Protein AF-A0A9D1EGD7-F1 (afdb_monomer_lite)

Foldseek 3Di:
DQDDDPPCVPDDDDDDPVVVVVVVVPDFDKDKDKADFPAWWDWDQQCVDDVRIAIDGDPDGQVCQQVDFAAAQDKIKTFSVAKFKFKKKWWKAKDFDPFPAKFWKKKFFAAGGVLVVDDLVPDDDNDDSVPGDMDIDIDPDDGDMDTDPDIDIHRMMMIGGNHGPPRMGMGIDDIIGTGIDSDDPD

Organism: NCBI:txid2840824

Sequence (186 aa):
MAFTFQINTDVEFIHDENLLKKAEENKPVIQTRKVFPVCIAELIKDETQLNGITAKQSKKNLSQLPSYGWKRDDRLILDFGDHMVGKFEIDIDQTGSPMDAPLYLRIKFAEVPSELEAESRDYNGWLSRSWIQEEFVHFDQLPAKLFLPRRYSFRYVELKIIDTSPKWQAVFSNPTVTTETSADSS

pLDDT: mean 94.61, std 8.1, range [46.22, 98.75]

Radius of gyration: 20.32 Å; chains: 1; bounding box: 45×37×61 Å

Structure (mmCIF, N/CA/C/O backbone):
data_AF-A0A9D1EGD7-F1
#
_entry.id   AF-A0A9D1EGD7-F1
#
loop_
_atom_site.group_PDB
_atom_site.id
_atom_site.type_symbol
_atom_site.label_atom_id
_atom_site.label_alt_id
_atom_site.label_comp_id
_atom_site.label_asym_id
_atom_site.label_entity_id
_atom_site.label_seq_id
_atom_site.pdbx_PDB_ins_code
_atom_site.Cartn_x
_atom_site.Cartn_y
_atom_site.Cartn_z
_atom_site.occupancy
_atom_site.B_iso_or_equiv
_atom_site.auth_seq_id
_atom_site.auth_comp_id
_atom_site.auth_asym_id
_atom_site.auth_atom_id
_atom_site.pdbx_PDB_model_num
ATOM 1 N N . MET A 1 1 ? -13.917 -16.479 -21.964 1.00 46.22 1 MET A N 1
ATOM 2 C CA . MET A 1 1 ? -13.084 -16.952 -23.091 1.00 46.22 1 MET A CA 1
ATOM 3 C C . MET A 1 1 ? -11.786 -16.173 -23.037 1.00 46.22 1 MET A C 1
ATOM 5 O O . MET A 1 1 ? -11.857 -14.952 -23.022 1.00 46.22 1 MET A O 1
ATOM 9 N N . ALA A 1 2 ? -10.637 -16.838 -22.910 1.00 56.66 2 ALA A N 1
ATOM 10 C CA . ALA A 1 2 ? -9.352 -16.154 -23.033 1.00 56.66 2 ALA A CA 1
ATOM 11 C C . ALA A 1 2 ? -9.194 -15.720 -24.497 1.00 56.66 2 ALA A C 1
ATOM 13 O O . ALA A 1 2 ? -9.291 -16.553 -25.396 1.00 56.66 2 ALA A O 1
ATOM 14 N N . PHE A 1 3 ? -9.045 -14.420 -24.736 1.00 62.88 3 PHE A N 1
ATOM 15 C CA . PHE A 1 3 ? -8.799 -13.879 -26.069 1.00 62.88 3 PHE A CA 1
ATOM 16 C C . PHE A 1 3 ? -7.388 -14.308 -26.499 1.00 62.88 3 PHE A C 1
ATOM 18 O O . PHE A 1 3 ? -6.414 -13.988 -25.823 1.00 62.88 3 PHE A O 1
ATOM 25 N N . THR A 1 4 ? -7.259 -15.056 -27.593 1.00 66.62 4 THR A N 1
ATOM 26 C CA . THR A 1 4 ? -5.957 -15.388 -28.185 1.00 66.62 4 THR A CA 1
ATOM 27 C C . THR A 1 4 ? -5.479 -14.199 -29.009 1.00 66.62 4 THR A C 1
ATOM 29 O O . THR A 1 4 ? -6.005 -13.944 -30.091 1.00 66.62 4 THR A O 1
ATOM 32 N N . PHE A 1 5 ? -4.514 -13.448 -28.483 1.00 66.12 5 PHE A N 1
ATOM 33 C CA . PHE A 1 5 ? -3.935 -12.272 -29.132 1.00 66.12 5 PHE A CA 1
ATOM 34 C C . PHE A 1 5 ? -2.457 -12.538 -29.455 1.00 66.12 5 PHE A C 1
ATOM 36 O O . PHE A 1 5 ? -1.722 -12.986 -28.581 1.00 66.12 5 PHE A O 1
ATOM 43 N N . GLN A 1 6 ? -2.040 -12.284 -30.703 1.00 66.00 6 GLN A N 1
ATOM 44 C CA . GLN A 1 6 ? -0.638 -12.319 -31.167 1.00 66.00 6 GLN A CA 1
ATOM 45 C C . GLN A 1 6 ? 0.169 -13.577 -30.782 1.00 66.00 6 GLN A C 1
ATOM 47 O O . GLN A 1 6 ? 1.305 -13.495 -30.316 1.00 66.00 6 GLN A O 1
ATOM 52 N N . ILE A 1 7 ? -0.395 -14.764 -31.016 1.00 75.31 7 ILE A N 1
ATOM 53 C CA . ILE A 1 7 ? 0.356 -16.022 -30.930 1.00 75.31 7 ILE A CA 1
ATOM 54 C C . ILE A 1 7 ? 1.137 -16.182 -32.243 1.00 75.31 7 ILE A C 1
ATOM 56 O O . ILE A 1 7 ? 0.668 -16.792 -33.198 1.00 75.31 7 ILE A O 1
ATOM 60 N N . ASN A 1 8 ? 2.305 -15.547 -32.303 1.00 81.19 8 ASN A N 1
ATOM 61 C CA . ASN A 1 8 ? 3.171 -15.499 -33.478 1.00 81.19 8 ASN A CA 1
ATOM 62 C C . ASN A 1 8 ? 4.152 -16.684 -33.484 1.00 81.19 8 ASN A C 1
ATOM 64 O O . ASN A 1 8 ? 5.350 -16.499 -33.279 1.00 81.19 8 ASN A O 1
ATOM 68 N N . THR A 1 9 ? 3.645 -17.904 -33.683 1.00 83.44 9 THR A N 1
ATOM 69 C CA . THR A 1 9 ? 4.473 -19.131 -33.688 1.00 83.44 9 THR A CA 1
ATOM 70 C C . THR A 1 9 ? 5.510 -19.163 -34.802 1.00 83.44 9 THR A C 1
ATOM 72 O O . THR A 1 9 ? 6.522 -19.840 -34.659 1.00 83.44 9 THR A O 1
ATOM 75 N N . ASP A 1 10 ? 5.269 -18.415 -35.877 1.00 90.12 10 A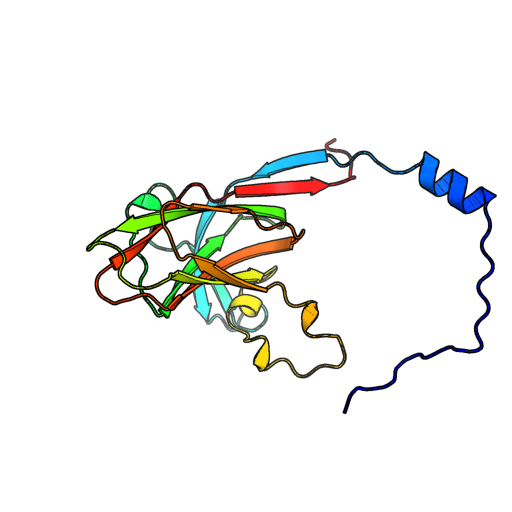SP A N 1
ATOM 76 C CA . ASP A 1 10 ? 6.090 -18.435 -37.090 1.00 90.12 10 ASP A CA 1
ATOM 77 C C . ASP A 1 10 ? 7.084 -17.259 -37.134 1.00 90.12 10 ASP A C 1
ATOM 79 O O . ASP A 1 10 ? 7.752 -17.034 -38.140 1.00 90.12 10 ASP A O 1
ATOM 83 N N . VAL A 1 11 ? 7.162 -16.465 -36.057 1.00 90.81 11 VAL A N 1
ATOM 84 C CA . VAL A 1 11 ? 8.124 -15.364 -35.951 1.00 90.81 11 VAL A CA 1
ATOM 85 C C . VAL A 1 11 ? 9.462 -15.896 -35.456 1.00 90.81 11 VAL A C 1
ATOM 87 O O . VAL A 1 11 ? 9.583 -16.383 -34.333 1.00 90.81 11 VAL A O 1
ATOM 90 N N . GLU A 1 12 ? 10.486 -15.737 -36.289 1.00 89.94 12 GLU A N 1
ATOM 91 C CA . GLU A 1 12 ? 11.873 -16.016 -35.931 1.00 89.94 12 GLU A CA 1
ATOM 92 C C . GLU A 1 12 ? 12.543 -14.766 -35.343 1.00 89.94 12 GLU A C 1
ATOM 94 O O . GLU A 1 12 ? 12.533 -13.687 -35.939 1.00 89.94 12 GLU A O 1
ATOM 99 N N . PHE A 1 13 ? 13.151 -14.913 -34.165 1.00 90.00 13 PHE A N 1
ATOM 100 C CA . PHE A 1 13 ? 13.891 -13.843 -33.497 1.00 90.00 13 PHE A CA 1
ATOM 101 C C . PHE A 1 13 ? 15.393 -13.997 -33.738 1.00 90.00 13 PHE A C 1
ATOM 103 O O . PHE A 1 13 ? 15.996 -14.999 -33.348 1.00 90.00 13 PHE A O 1
ATOM 110 N N . ILE A 1 14 ? 16.014 -12.972 -34.321 1.00 93.62 14 ILE A N 1
ATOM 111 C CA . ILE A 1 14 ? 17.471 -12.888 -34.466 1.00 93.62 14 ILE A CA 1
ATOM 112 C C . ILE A 1 14 ? 18.030 -12.124 -33.264 1.00 93.62 14 ILE A C 1
ATOM 114 O O . ILE A 1 14 ? 17.662 -10.973 -33.032 1.00 93.62 14 ILE A O 1
ATOM 118 N N . HIS A 1 15 ? 18.928 -12.759 -32.514 1.00 93.25 15 HIS A N 1
ATOM 119 C CA . HIS A 1 15 ? 19.583 -12.167 -31.349 1.00 93.25 15 HIS A CA 1
ATOM 120 C C . HIS A 1 15 ? 21.007 -11.743 -31.723 1.00 93.25 15 HIS A C 1
ATOM 122 O O . HIS A 1 15 ? 21.831 -12.577 -32.093 1.00 93.25 15 HIS A O 1
ATOM 128 N N . ASP A 1 16 ? 21.291 -10.441 -31.655 1.00 97.12 16 AS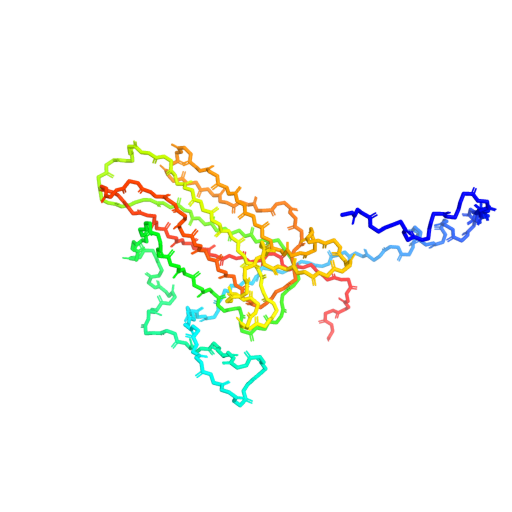P A N 1
ATOM 129 C CA . ASP A 1 16 ? 22.637 -9.907 -31.876 1.00 97.12 16 ASP A CA 1
ATOM 130 C C . ASP A 1 16 ? 23.391 -9.821 -30.543 1.00 97.12 16 ASP A C 1
ATOM 132 O O . ASP A 1 16 ? 23.166 -8.921 -29.729 1.00 97.12 16 ASP A O 1
ATOM 136 N N . GLU A 1 17 ? 24.314 -10.758 -30.335 1.00 97.50 17 GLU A N 1
ATOM 137 C CA . GLU A 1 17 ? 25.127 -10.858 -29.119 1.00 97.50 17 GLU A CA 1
ATOM 138 C C . GLU A 1 17 ? 25.965 -9.601 -28.837 1.00 97.50 17 GLU A C 1
ATOM 140 O O . GLU A 1 17 ? 26.198 -9.258 -27.675 1.00 97.50 17 GLU A O 1
ATOM 145 N N . ASN A 1 18 ? 26.393 -8.861 -29.868 1.00 97.69 18 ASN A N 1
ATOM 146 C CA . ASN A 1 18 ? 27.161 -7.631 -29.664 1.00 97.69 18 ASN A CA 1
ATOM 147 C C . ASN A 1 18 ? 26.278 -6.528 -29.072 1.00 97.69 18 ASN A C 1
ATOM 149 O O . ASN A 1 18 ? 26.715 -5.789 -28.185 1.00 97.69 18 ASN A O 1
ATOM 153 N N . LEU A 1 19 ? 25.030 -6.422 -29.541 1.00 97.69 19 LEU A N 1
ATOM 154 C CA . LEU A 1 19 ? 24.062 -5.464 -29.004 1.00 97.69 19 LEU A CA 1
ATOM 155 C C . LEU A 1 19 ? 23.614 -5.848 -27.591 1.00 97.69 19 LEU A C 1
ATOM 157 O O . LEU A 1 19 ? 23.519 -4.969 -26.734 1.00 97.69 19 LEU A O 1
ATOM 161 N N . LEU A 1 20 ? 23.405 -7.141 -27.324 1.00 97.38 20 LEU A N 1
ATOM 162 C CA . LEU A 1 20 ? 23.061 -7.637 -25.987 1.00 97.38 20 LEU A CA 1
ATOM 163 C C . LEU A 1 20 ? 24.178 -7.357 -24.978 1.00 97.38 20 LEU A C 1
ATOM 165 O O . LEU A 1 20 ? 23.913 -6.828 -23.898 1.00 97.38 20 LEU A O 1
ATOM 169 N N . LYS A 1 21 ? 25.436 -7.616 -25.352 1.00 98.19 21 LYS A N 1
ATOM 170 C CA . LYS A 1 21 ? 26.596 -7.293 -24.516 1.00 98.19 21 LYS A CA 1
ATOM 171 C C . LYS A 1 21 ? 26.683 -5.795 -24.222 1.00 98.19 21 LYS A C 1
ATOM 173 O O . LYS A 1 21 ? 26.860 -5.409 -23.070 1.00 98.19 21 LYS A O 1
ATOM 178 N N . LYS A 1 22 ? 26.496 -4.946 -25.239 1.00 98.06 22 LYS A N 1
ATOM 179 C CA . LYS A 1 22 ? 26.484 -3.489 -25.054 1.00 98.06 22 LYS A CA 1
ATOM 180 C C . LYS A 1 22 ? 25.356 -3.047 -24.115 1.00 98.06 22 LYS A C 1
ATOM 182 O O . LYS A 1 22 ? 25.579 -2.166 -23.291 1.00 98.06 22 LYS A O 1
ATOM 187 N N . ALA A 1 23 ? 24.165 -3.638 -24.212 1.00 97.50 23 ALA A N 1
ATOM 188 C CA . ALA A 1 23 ? 23.058 -3.335 -23.305 1.00 97.50 23 ALA A CA 1
ATOM 189 C C . ALA A 1 23 ? 23.381 -3.730 -21.853 1.00 97.50 23 ALA A C 1
ATOM 191 O O . ALA A 1 23 ? 23.105 -2.955 -20.939 1.00 97.50 23 ALA A O 1
ATOM 192 N N . GLU A 1 24 ? 24.014 -4.888 -21.645 1.00 97.12 24 GLU A N 1
ATOM 193 C CA . GLU A 1 24 ? 24.443 -5.354 -20.321 1.00 97.12 24 GLU A CA 1
ATOM 194 C C . GLU A 1 24 ? 25.479 -4.414 -19.687 1.00 97.12 24 GLU A C 1
ATOM 196 O O . GLU A 1 24 ? 25.319 -4.000 -18.541 1.00 97.12 24 GLU A O 1
ATOM 201 N N . GLU A 1 25 ? 26.500 -4.016 -20.453 1.00 97.56 25 GLU A N 1
ATOM 202 C CA . GLU A 1 25 ? 27.560 -3.094 -20.014 1.00 97.56 25 GLU A CA 1
ATOM 203 C C . GLU A 1 25 ? 27.032 -1.697 -19.652 1.00 97.56 25 GLU A C 1
ATOM 205 O O . GLU A 1 25 ? 27.678 -0.971 -18.901 1.00 97.56 25 GLU A O 1
ATOM 210 N N . ASN A 1 26 ? 25.859 -1.320 -20.172 1.00 95.75 26 ASN A N 1
ATOM 211 C CA . ASN A 1 26 ? 25.219 -0.026 -19.933 1.00 95.75 26 ASN A CA 1
ATOM 212 C C . ASN A 1 26 ? 24.024 -0.112 -18.966 1.00 95.75 26 ASN A C 1
ATOM 214 O O . ASN A 1 26 ? 23.224 0.826 -18.903 1.00 95.75 26 ASN A O 1
ATOM 218 N N . LYS A 1 27 ? 23.873 -1.204 -18.202 1.00 96.00 27 LYS A N 1
ATOM 219 C CA . LYS A 1 27 ? 22.840 -1.271 -17.159 1.00 96.00 27 LYS A CA 1
ATOM 220 C C . LYS A 1 27 ? 23.079 -0.187 -16.101 1.00 96.00 27 LYS A C 1
ATOM 222 O O . LYS A 1 27 ? 24.154 -0.154 -15.499 1.00 96.00 27 LYS A O 1
ATOM 227 N N . PRO A 1 28 ? 22.093 0.6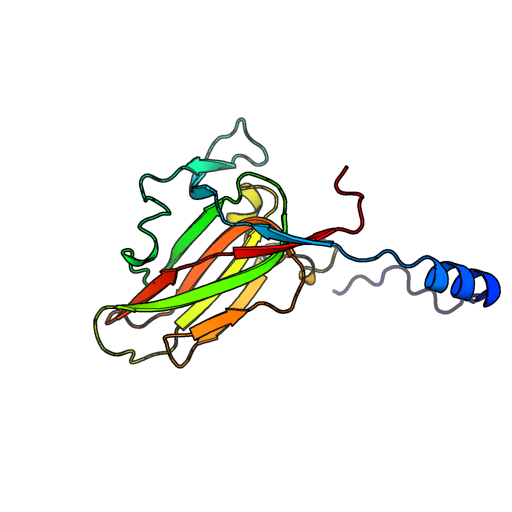86 -15.836 1.00 95.19 28 PRO A N 1
ATOM 228 C CA . PRO A 1 28 ? 22.257 1.742 -14.854 1.00 95.19 28 PRO A CA 1
ATOM 229 C C . PRO A 1 28 ? 22.250 1.178 -13.433 1.00 95.19 28 PRO A C 1
ATOM 231 O O . PRO A 1 28 ? 21.638 0.147 -13.142 1.00 95.19 28 PRO A O 1
ATOM 234 N N . VAL A 1 29 ? 22.887 1.910 -12.523 1.00 94.50 29 VAL A N 1
ATOM 235 C CA . VAL A 1 29 ? 22.763 1.656 -11.088 1.00 94.50 29 VAL A CA 1
ATOM 236 C C . VAL A 1 29 ? 21.400 2.159 -10.621 1.00 94.50 29 VAL A C 1
ATOM 238 O O . VAL A 1 29 ? 21.023 3.297 -10.897 1.00 94.50 29 VAL A O 1
ATOM 241 N N . ILE A 1 30 ? 20.665 1.318 -9.895 1.00 95.62 30 ILE A N 1
ATOM 242 C CA . ILE A 1 30 ? 19.398 1.719 -9.282 1.00 95.62 30 ILE A CA 1
ATOM 243 C C . ILE A 1 30 ? 19.688 2.452 -7.976 1.00 95.62 30 ILE A C 1
ATOM 245 O O . ILE A 1 30 ? 20.272 1.897 -7.046 1.00 95.62 30 ILE A O 1
ATOM 249 N N . GLN A 1 31 ? 19.261 3.705 -7.915 1.00 95.62 31 GLN A N 1
ATOM 250 C CA . GLN A 1 31 ? 19.308 4.539 -6.729 1.00 95.62 31 GLN A CA 1
ATOM 251 C C . GLN A 1 31 ? 18.064 4.295 -5.881 1.00 95.62 31 GLN A C 1
ATOM 253 O O . GLN A 1 31 ? 16.956 4.158 -6.409 1.00 95.62 31 GLN A O 1
ATOM 258 N N . THR A 1 32 ? 18.244 4.271 -4.560 1.00 96.62 32 THR A N 1
ATOM 259 C CA . THR A 1 32 ? 17.148 4.024 -3.623 1.00 96.62 32 THR A CA 1
ATOM 260 C C . THR A 1 32 ? 17.030 5.099 -2.561 1.00 96.62 32 THR A C 1
ATOM 262 O O . THR A 1 32 ? 18.035 5.512 -1.981 1.00 96.62 32 THR A O 1
ATOM 265 N N . ARG A 1 33 ? 15.797 5.486 -2.230 1.00 96.25 33 ARG A N 1
ATOM 266 C CA . ARG A 1 33 ? 15.507 6.418 -1.135 1.00 96.25 33 ARG A CA 1
ATOM 267 C C . ARG A 1 33 ? 14.303 5.953 -0.333 1.00 96.25 33 ARG A C 1
ATOM 269 O O . ARG A 1 33 ? 13.286 5.565 -0.903 1.00 96.25 33 ARG A O 1
ATOM 276 N N . LYS A 1 34 ? 14.391 6.076 0.991 1.00 97.88 34 LYS A N 1
ATOM 277 C CA . LYS A 1 34 ? 13.254 5.846 1.883 1.00 97.88 34 LYS A CA 1
ATOM 278 C C . LYS A 1 34 ? 12.339 7.071 1.921 1.00 97.88 34 LYS A C 1
ATOM 280 O O . LYS A 1 34 ? 12.810 8.184 2.166 1.00 97.88 34 LYS A O 1
ATOM 285 N N . VAL A 1 35 ? 11.048 6.861 1.691 1.00 98.19 35 VAL A N 1
ATOM 286 C CA . VAL A 1 35 ? 10.000 7.891 1.731 1.00 98.19 35 VAL A CA 1
ATOM 287 C C . VAL A 1 35 ? 8.882 7.437 2.672 1.00 98.19 35 VAL A C 1
ATOM 289 O O . VAL A 1 35 ? 8.630 6.241 2.831 1.00 98.19 35 VAL A O 1
ATOM 292 N N . PHE A 1 36 ? 8.239 8.405 3.320 1.00 98.25 36 PHE A N 1
ATOM 293 C CA . PHE A 1 36 ? 7.161 8.219 4.289 1.00 98.25 36 PHE A CA 1
ATOM 294 C C . PHE A 1 36 ? 5.886 8.878 3.750 1.00 98.25 36 PHE A C 1
ATOM 296 O O . PHE A 1 36 ? 6.000 9.865 3.016 1.00 98.25 36 PHE A O 1
ATOM 303 N N . PRO A 1 37 ? 4.688 8.388 4.112 1.00 98.06 37 PRO A N 1
ATOM 304 C CA . PRO A 1 37 ? 3.458 9.075 3.755 1.00 98.06 37 PRO A CA 1
ATOM 305 C C . PRO A 1 37 ? 3.381 10.458 4.408 1.00 98.06 37 PRO A C 1
ATOM 307 O O . PRO A 1 37 ? 3.979 10.697 5.458 1.00 98.06 37 PRO A O 1
ATOM 310 N N . VAL A 1 38 ? 2.630 11.369 3.789 1.00 98.19 38 VAL A N 1
ATOM 311 C CA . VAL A 1 38 ? 2.456 12.744 4.282 1.00 98.19 38 VAL A CA 1
ATOM 312 C C . VAL A 1 38 ? 1.208 12.887 5.146 1.00 98.19 38 VAL A C 1
ATOM 314 O O . VAL A 1 38 ? 1.193 13.686 6.082 1.00 98.19 38 VAL A O 1
ATOM 317 N N . CYS A 1 39 ? 0.157 12.108 4.869 1.00 98.31 39 CYS A N 1
ATOM 318 C CA . CYS A 1 39 ? -1.071 12.130 5.653 1.00 98.31 39 CYS A CA 1
ATOM 319 C C . CYS A 1 39 ? -1.891 10.837 5.519 1.00 98.31 39 CYS A C 1
ATOM 321 O O . CYS A 1 39 ? -1.629 9.978 4.675 1.00 98.31 39 CYS A O 1
ATOM 323 N N . ILE A 1 40 ? -2.902 10.716 6.383 1.00 98.44 40 ILE A N 1
ATOM 324 C CA . ILE A 1 40 ? -4.002 9.765 6.212 1.00 98.44 40 ILE A CA 1
ATOM 325 C C . ILE A 1 40 ? -5.051 10.449 5.337 1.00 98.44 40 ILE A C 1
ATOM 327 O O . ILE A 1 40 ? -5.396 11.603 5.597 1.00 98.44 40 ILE A O 1
ATOM 331 N N . ALA A 1 41 ? -5.565 9.754 4.328 1.00 97.88 41 ALA A N 1
ATOM 332 C CA . ALA A 1 41 ? -6.545 10.288 3.393 1.00 97.88 41 ALA A CA 1
ATOM 333 C C . ALA A 1 41 ? -7.931 9.646 3.550 1.00 97.88 41 ALA A C 1
ATOM 335 O O . ALA A 1 41 ? -8.086 8.539 4.062 1.00 97.88 41 ALA A O 1
ATOM 336 N N . GLU A 1 42 ? -8.943 10.361 3.074 1.00 97.19 42 GLU A N 1
ATOM 337 C CA . GLU A 1 42 ? -10.326 9.918 2.931 1.00 97.19 42 GLU A CA 1
ATOM 338 C C . GLU A 1 42 ? -10.785 10.173 1.496 1.00 97.19 42 GLU A C 1
ATOM 340 O O . GLU A 1 42 ? -10.515 11.234 0.924 1.00 97.19 42 GLU A O 1
ATOM 345 N N . LEU A 1 43 ? -11.490 9.202 0.918 1.00 96.25 43 LEU A N 1
ATOM 346 C CA . LEU A 1 43 ? -12.063 9.333 -0.418 1.00 96.25 43 LEU A CA 1
ATOM 347 C C . LEU A 1 43 ? -13.388 10.078 -0.352 1.00 96.25 43 LEU A C 1
ATOM 349 O O . LEU A 1 43 ? -14.250 9.780 0.477 1.00 96.25 43 LEU A O 1
ATOM 353 N N . ILE A 1 44 ? -13.548 11.047 -1.244 1.00 95.50 44 ILE A N 1
ATOM 354 C CA . ILE A 1 44 ? -14.729 11.896 -1.339 1.00 95.50 44 ILE A CA 1
ATOM 355 C C . ILE A 1 44 ? -15.192 11.913 -2.787 1.00 95.50 44 ILE A C 1
ATOM 357 O O . ILE A 1 44 ? -14.387 12.040 -3.710 1.00 95.50 44 ILE A O 1
ATOM 361 N N . LYS A 1 45 ? -16.509 11.809 -2.971 1.00 94.50 45 LYS A N 1
ATOM 362 C CA . LYS A 1 45 ? -17.136 11.995 -4.277 1.00 94.50 45 LYS A CA 1
ATOM 363 C C . LYS A 1 45 ? -17.040 13.456 -4.691 1.00 94.50 45 LYS A C 1
ATOM 365 O O . LYS A 1 45 ? -17.496 14.338 -3.966 1.00 94.50 45 LYS A O 1
ATOM 370 N N . ASP A 1 46 ? -16.453 13.683 -5.852 1.00 93.25 46 ASP A N 1
ATOM 371 C CA . ASP A 1 46 ? -16.305 14.988 -6.475 1.00 93.25 46 ASP A CA 1
ATOM 372 C C . ASP A 1 46 ? -16.346 14.804 -7.994 1.00 93.25 46 ASP A C 1
ATOM 374 O O . ASP A 1 46 ? -15.358 14.409 -8.609 1.00 93.25 46 ASP A O 1
ATOM 378 N N . GLU A 1 47 ? -17.507 15.074 -8.596 1.00 93.00 47 GLU A N 1
ATOM 379 C CA . GLU A 1 47 ? -17.757 14.899 -10.035 1.00 93.00 47 GLU A CA 1
ATOM 380 C C . GLU A 1 47 ? -16.861 15.780 -10.918 1.00 93.00 47 GLU A C 1
ATOM 382 O O . GLU A 1 47 ? -16.736 15.523 -12.113 1.00 93.00 47 GLU A O 1
ATOM 387 N N . THR A 1 48 ? -16.212 16.798 -10.345 1.00 92.06 48 THR A N 1
ATOM 388 C CA . THR A 1 48 ? -15.267 17.655 -11.074 1.00 92.06 48 THR A CA 1
ATOM 389 C C . THR A 1 48 ? -13.882 17.026 -11.225 1.00 92.06 48 THR A C 1
ATOM 391 O O . THR A 1 48 ? -13.057 17.526 -11.989 1.00 92.06 48 THR A O 1
ATOM 394 N N . GLN A 1 49 ? -13.616 15.941 -10.497 1.00 91.75 49 GLN A N 1
ATOM 395 C CA . GLN A 1 49 ? -12.326 15.263 -10.448 1.00 91.75 49 GLN A CA 1
ATOM 396 C C . GLN A 1 49 ? -12.327 14.015 -11.331 1.00 91.75 49 GLN A C 1
ATOM 398 O O . GLN A 1 49 ? -13.374 13.510 -11.746 1.00 91.75 49 GLN A O 1
ATOM 403 N N . LEU A 1 50 ? -11.131 13.503 -11.629 1.00 86.94 50 LEU A N 1
ATOM 404 C CA . LEU A 1 50 ? -10.966 12.317 -12.466 1.00 86.94 50 LEU A CA 1
ATOM 405 C C . LEU A 1 50 ? -11.777 11.140 -11.900 1.00 86.94 50 LEU A C 1
ATOM 407 O O . LEU A 1 50 ? -11.603 10.750 -10.746 1.00 86.94 50 LEU A O 1
ATOM 411 N N . ASN A 1 51 ? -12.666 10.580 -12.725 1.00 90.38 51 ASN A N 1
ATOM 412 C CA . ASN A 1 51 ? -13.580 9.492 -12.361 1.00 90.38 51 ASN A CA 1
ATOM 413 C C . ASN A 1 51 ? -14.458 9.785 -11.125 1.00 90.38 51 ASN A C 1
ATOM 415 O O . ASN A 1 51 ? -14.899 8.862 -10.443 1.00 90.38 51 ASN A O 1
ATOM 419 N N . GLY A 1 52 ? -14.720 11.062 -10.832 1.00 93.38 52 GLY A N 1
ATOM 420 C CA . GLY A 1 52 ? -15.671 11.479 -9.804 1.00 93.38 52 GLY A CA 1
ATOM 421 C C . GLY A 1 52 ? -15.208 11.278 -8.358 1.00 93.38 52 GLY A C 1
ATOM 422 O O . GLY A 1 52 ? -16.036 11.362 -7.449 1.00 93.38 52 GLY A O 1
ATOM 423 N N . ILE A 1 53 ? -13.925 10.976 -8.123 1.00 95.25 53 ILE A N 1
ATOM 424 C CA . ILE A 1 53 ? -13.374 10.684 -6.792 1.00 95.25 53 ILE A CA 1
ATOM 425 C C . ILE A 1 53 ? -12.107 11.501 -6.555 1.00 95.25 53 ILE A C 1
ATOM 427 O O . ILE A 1 53 ? -11.216 11.568 -7.399 1.00 95.25 53 ILE A O 1
ATOM 431 N N . THR A 1 54 ? -11.992 12.058 -5.354 1.00 95.12 54 THR A N 1
ATOM 432 C CA . THR A 1 54 ? -10.782 12.725 -4.872 1.00 95.12 54 THR A CA 1
ATOM 433 C C . THR A 1 54 ? -10.398 12.242 -3.481 1.00 95.12 54 THR A C 1
ATOM 435 O O . THR A 1 54 ? -11.223 11.688 -2.755 1.00 95.12 54 THR A O 1
ATOM 438 N N . ALA A 1 55 ? -9.142 12.457 -3.106 1.00 95.88 55 ALA A N 1
ATOM 439 C CA . ALA A 1 55 ? -8.634 12.182 -1.771 1.00 95.88 55 ALA A CA 1
ATOM 440 C C . ALA A 1 55 ? -8.458 13.504 -1.014 1.00 95.88 55 ALA A C 1
ATOM 442 O O . ALA A 1 55 ? -7.813 14.428 -1.510 1.00 95.88 55 ALA A O 1
ATOM 443 N N . LYS A 1 56 ? -9.008 13.601 0.199 1.00 96.06 56 LYS A N 1
ATOM 444 C CA . LYS A 1 56 ? -8.724 14.707 1.126 1.00 96.06 56 LYS A CA 1
ATOM 445 C C . LYS A 1 56 ? -8.028 14.188 2.368 1.00 96.06 56 LYS A C 1
ATOM 447 O O . LYS A 1 56 ? -8.220 13.045 2.766 1.00 96.06 56 LYS A O 1
ATOM 452 N N . GLN A 1 57 ? -7.240 15.050 2.998 1.00 97.00 57 GLN A N 1
ATOM 453 C CA . GLN A 1 57 ? -6.620 14.742 4.277 1.00 97.00 57 GLN A CA 1
ATOM 454 C C . GLN A 1 57 ? -7.693 14.459 5.342 1.00 97.00 57 GLN A C 1
ATOM 456 O O . GLN A 1 57 ? -8.605 15.260 5.552 1.00 97.00 57 GLN A O 1
ATOM 461 N N . SER A 1 58 ? -7.560 13.315 6.012 1.00 96.06 58 SER A N 1
ATOM 462 C CA . SER A 1 58 ? -8.400 12.898 7.132 1.00 96.06 58 SER A CA 1
ATOM 463 C C . SER A 1 58 ? -8.167 13.779 8.359 1.00 96.06 58 SER A C 1
ATOM 465 O O . SER A 1 58 ? -7.115 14.395 8.534 1.00 96.06 58 SER A O 1
ATOM 467 N N . LYS A 1 59 ? -9.137 13.767 9.277 1.00 94.25 59 LYS A N 1
ATOM 468 C CA . LYS A 1 59 ? -8.963 14.318 10.629 1.00 94.25 59 LYS A CA 1
ATOM 469 C C . LYS A 1 59 ? -7.978 13.504 11.477 1.00 94.25 59 LYS A C 1
ATOM 471 O O . LYS A 1 59 ? -7.445 14.040 12.447 1.00 94.25 59 LYS A O 1
ATOM 476 N N . LYS A 1 60 ? -7.759 12.221 11.155 1.00 94.50 60 LYS A N 1
ATOM 477 C CA . LYS A 1 60 ? -6.773 11.377 11.845 1.00 94.50 60 LYS A CA 1
ATOM 478 C C . LYS A 1 60 ? -5.358 11.857 11.519 1.00 94.50 60 LYS A C 1
ATOM 480 O O . LYS A 1 60 ? -5.033 12.118 10.363 1.00 94.50 60 LYS A O 1
ATOM 485 N N . ASN A 1 61 ? -4.503 11.946 12.536 1.00 94.88 61 ASN A N 1
ATOM 486 C CA . ASN A 1 61 ? -3.126 12.395 12.364 1.00 94.88 61 ASN A CA 1
ATOM 487 C C . ASN A 1 61 ? -2.204 11.201 12.101 1.00 94.88 61 ASN A C 1
ATOM 489 O O . ASN A 1 61 ? -2.189 10.245 12.874 1.00 94.88 61 ASN A O 1
ATOM 493 N N . LEU A 1 62 ? -1.393 11.278 11.047 1.00 96.00 62 LEU A N 1
ATOM 494 C CA . LEU A 1 62 ? -0.413 10.245 10.718 1.00 96.00 62 LEU A CA 1
ATOM 495 C C . LEU A 1 62 ? 0.605 10.013 11.850 1.00 96.00 62 LEU A C 1
ATOM 497 O O . LEU A 1 62 ? 1.010 8.878 12.076 1.00 96.00 62 LEU A O 1
ATOM 501 N N . SER A 1 63 ? 0.980 11.045 12.616 1.00 94.88 63 SER A N 1
ATOM 502 C CA . SER A 1 63 ? 1.894 10.879 13.761 1.00 94.88 63 SER A CA 1
ATOM 503 C C . SER A 1 63 ? 1.299 10.043 14.898 1.00 94.88 63 SER A C 1
ATOM 505 O O . SER A 1 63 ? 2.030 9.508 15.727 1.00 94.88 63 SER A O 1
ATOM 507 N N . GLN A 1 64 ? -0.028 9.914 14.926 1.00 96.31 64 GLN A N 1
ATOM 508 C CA . GLN A 1 64 ? -0.779 9.113 15.885 1.00 96.31 64 GLN A CA 1
ATOM 509 C C . GLN A 1 64 ? -1.208 7.766 15.298 1.00 96.31 64 GLN A C 1
ATOM 511 O O . GLN A 1 64 ? -2.015 7.078 15.908 1.00 96.31 64 GLN A O 1
ATOM 516 N N . LEU A 1 65 ? -0.672 7.354 14.143 1.00 96.81 65 LEU A N 1
ATOM 517 C CA . LEU A 1 65 ? -1.036 6.084 13.514 1.00 96.81 65 LEU A CA 1
ATOM 518 C C . LEU A 1 65 ? -1.018 4.876 14.482 1.00 96.81 65 LEU A C 1
ATOM 520 O O . LEU A 1 65 ? -2.000 4.131 14.470 1.00 96.81 65 LEU A O 1
ATOM 524 N N . PRO A 1 66 ? -0.019 4.726 15.384 1.00 97.44 66 PRO A N 1
ATOM 525 C CA . PRO A 1 66 ? 0.025 3.606 16.327 1.00 97.44 66 PRO A CA 1
ATOM 526 C C . PRO A 1 66 ? -1.041 3.652 17.435 1.00 97.44 66 PRO A C 1
ATOM 528 O O . PRO A 1 66 ? -1.192 2.684 18.172 1.00 97.44 66 PRO A O 1
ATOM 531 N N . SER A 1 67 ? -1.766 4.764 17.608 1.00 97.19 67 SER A N 1
ATOM 532 C CA . SER A 1 67 ? -2.848 4.861 18.599 1.00 97.19 67 SER A CA 1
ATOM 533 C C . SER A 1 67 ? -4.217 4.475 18.035 1.00 97.19 67 SER A C 1
ATOM 535 O O . SER A 1 67 ? -5.187 4.380 18.791 1.00 97.19 67 SER A O 1
ATOM 537 N N . TYR A 1 68 ? -4.315 4.234 16.724 1.00 97.69 68 TYR A N 1
ATOM 538 C CA . TYR A 1 68 ? -5.552 3.820 16.074 1.00 97.69 68 TYR A CA 1
ATOM 539 C C . TYR A 1 68 ? -5.602 2.301 15.905 1.00 97.69 68 TYR A C 1
ATOM 541 O O . TYR A 1 68 ? -4.736 1.710 15.262 1.00 97.69 68 TYR A O 1
ATOM 549 N N . GLY A 1 69 ? -6.658 1.690 16.441 1.00 97.44 69 GLY A N 1
ATOM 550 C CA . GLY A 1 69 ? -7.028 0.310 16.144 1.00 97.44 69 GLY A CA 1
ATOM 551 C C . GLY A 1 69 ? -7.972 0.234 14.943 1.00 97.44 69 GLY A C 1
ATOM 552 O O . GLY A 1 69 ? -8.859 1.079 14.794 1.00 97.44 69 GLY A O 1
ATOM 553 N N . TRP A 1 70 ? -7.761 -0.772 14.098 1.00 98.06 70 TRP A N 1
ATOM 554 C CA . TRP A 1 70 ? -8.525 -1.044 12.881 1.00 98.06 70 TRP A CA 1
ATOM 555 C C . TRP A 1 70 ? -9.133 -2.446 12.970 1.00 98.06 70 TRP A C 1
ATOM 557 O O . TRP A 1 70 ? -8.442 -3.422 13.275 1.00 98.06 70 TRP A O 1
ATOM 567 N N . LYS A 1 71 ? -10.441 -2.540 12.757 1.00 97.81 71 LYS A N 1
ATOM 568 C CA . LYS A 1 71 ? -11.239 -3.768 12.843 1.00 97.81 71 LYS A CA 1
ATOM 569 C C . LYS A 1 71 ? -11.611 -4.258 11.452 1.00 97.81 71 LYS A C 1
ATOM 571 O O . LYS A 1 71 ? -11.384 -3.563 10.469 1.00 97.81 71 LYS A O 1
ATOM 576 N N . ARG A 1 72 ? -12.233 -5.438 11.385 1.00 98.12 72 ARG A N 1
ATOM 577 C CA . ARG A 1 72 ? -12.945 -5.923 10.196 1.00 98.12 72 ARG A CA 1
ATOM 578 C C . ARG A 1 72 ? -13.701 -4.792 9.487 1.00 98.12 72 ARG A C 1
ATOM 580 O O . ARG A 1 72 ? -14.396 -4.016 10.139 1.00 98.12 72 ARG A O 1
ATOM 587 N N . ASP A 1 73 ? -13.564 -4.760 8.166 1.00 97.75 73 ASP A N 1
ATOM 588 C CA . ASP A 1 73 ? -14.149 -3.797 7.229 1.00 97.75 73 ASP A CA 1
ATOM 589 C C . ASP A 1 73 ? -13.610 -2.361 7.324 1.00 97.75 73 ASP A C 1
ATOM 591 O O . ASP A 1 73 ? -13.905 -1.545 6.444 1.00 97.75 73 ASP A O 1
ATOM 595 N N . ASP A 1 74 ? -12.763 -2.044 8.309 1.00 98.00 74 ASP A N 1
ATOM 596 C CA . ASP A 1 74 ? -12.084 -0.757 8.331 1.00 98.00 74 ASP A CA 1
ATOM 597 C C . ASP A 1 74 ? -11.028 -0.673 7.215 1.00 98.00 74 ASP A C 1
ATOM 599 O O . ASP A 1 74 ? -10.363 -1.650 6.847 1.00 98.00 74 ASP A O 1
ATOM 603 N N . ARG A 1 75 ? -10.839 0.548 6.704 1.00 97.25 75 ARG A N 1
ATOM 604 C CA . ARG A 1 75 ? -9.801 0.879 5.725 1.00 97.25 75 ARG A CA 1
ATOM 605 C C . ARG A 1 75 ? -8.972 2.074 6.169 1.00 97.25 75 ARG A C 1
ATOM 607 O O . ARG A 1 75 ? -9.515 3.095 6.590 1.00 97.25 75 ARG A O 1
ATOM 614 N N . LEU A 1 76 ? -7.660 1.957 6.020 1.00 98.44 76 LEU A N 1
ATOM 615 C CA . LEU A 1 76 ? -6.689 3.033 6.189 1.00 98.44 76 LEU A CA 1
ATOM 616 C C . LEU A 1 76 ? -6.117 3.387 4.818 1.00 98.44 76 LEU A C 1
ATOM 618 O O . LEU A 1 76 ? -5.592 2.512 4.140 1.00 98.44 76 LEU A O 1
ATOM 622 N N . ILE A 1 77 ? -6.180 4.661 4.430 1.00 98.62 77 ILE A N 1
ATOM 623 C CA . ILE A 1 77 ? -5.570 5.148 3.189 1.00 98.62 77 ILE A CA 1
ATOM 624 C C . ILE A 1 77 ? -4.414 6.077 3.544 1.00 98.62 77 ILE A C 1
ATOM 626 O O . ILE A 1 77 ? -4.595 7.063 4.261 1.00 98.62 77 ILE A O 1
ATOM 630 N N . LEU A 1 78 ? -3.228 5.759 3.040 1.00 98.69 78 LEU A N 1
ATOM 631 C CA . LEU A 1 78 ? -2.015 6.556 3.180 1.00 98.69 78 LEU A CA 1
ATOM 632 C C . LEU A 1 78 ? -1.770 7.317 1.874 1.00 98.69 78 LEU A C 1
ATOM 634 O O . LEU A 1 78 ? -1.690 6.691 0.819 1.00 98.69 78 LEU A O 1
ATOM 638 N N . ASP A 1 79 ? -1.641 8.643 1.944 1.00 98.56 79 ASP A N 1
ATOM 639 C CA . ASP A 1 79 ? -1.207 9.478 0.815 1.00 98.56 79 ASP A CA 1
ATOM 640 C C . ASP A 1 79 ? 0.291 9.770 0.962 1.00 98.56 79 ASP A C 1
ATOM 642 O O . ASP A 1 79 ? 0.726 10.309 1.985 1.00 98.56 79 ASP A O 1
ATOM 646 N N . PHE A 1 80 ? 1.085 9.414 -0.049 1.00 98.38 80 PHE A N 1
ATOM 647 C CA . PHE A 1 80 ? 2.517 9.726 -0.109 1.00 98.38 80 PHE A CA 1
ATOM 648 C C . PHE A 1 80 ? 2.817 11.136 -0.630 1.00 98.38 80 PHE A C 1
ATOM 650 O O . PHE A 1 80 ? 3.969 11.561 -0.632 1.00 98.38 80 PHE A O 1
ATOM 657 N N . GLY A 1 81 ? 1.789 11.886 -1.025 1.00 97.50 81 GLY A N 1
ATOM 658 C CA . GLY A 1 81 ? 1.872 13.269 -1.490 1.00 97.50 81 GLY A CA 1
ATOM 659 C C . GLY A 1 81 ? 2.311 13.398 -2.946 1.00 97.50 81 GLY A C 1
ATOM 660 O O . GLY A 1 81 ? 1.921 14.355 -3.610 1.00 97.50 81 GLY A O 1
ATOM 661 N N . ASP A 1 82 ? 3.052 12.416 -3.451 1.00 96.75 82 ASP A N 1
ATOM 662 C CA . ASP A 1 82 ? 3.545 12.347 -4.821 1.00 96.75 82 ASP A CA 1
ATOM 663 C C . ASP A 1 82 ? 3.584 10.887 -5.309 1.00 96.75 82 ASP A C 1
ATOM 665 O O . ASP A 1 82 ? 3.358 9.950 -4.536 1.00 96.75 82 ASP A O 1
ATOM 669 N N . HIS A 1 83 ? 3.844 10.693 -6.596 1.00 97.50 83 HIS A N 1
ATOM 670 C CA . HIS A 1 83 ? 3.980 9.384 -7.211 1.00 97.50 83 HIS A CA 1
ATOM 671 C C . HIS A 1 83 ? 5.288 8.698 -6.784 1.00 97.50 83 HIS A C 1
ATOM 673 O O . HIS A 1 83 ? 6.380 9.255 -6.878 1.00 97.50 83 HIS A O 1
ATOM 679 N N . MET A 1 84 ? 5.172 7.449 -6.349 1.00 97.69 84 MET A N 1
ATOM 680 C CA . MET A 1 84 ? 6.246 6.605 -5.845 1.00 97.69 84 MET A CA 1
ATOM 681 C C . MET A 1 84 ? 6.371 5.355 -6.710 1.00 97.69 84 MET A C 1
ATOM 683 O O . MET A 1 84 ? 5.373 4.727 -7.058 1.00 97.69 84 MET A O 1
ATOM 687 N N . VAL A 1 85 ? 7.609 4.940 -6.979 1.00 98.25 85 VAL A N 1
ATOM 688 C CA . VAL A 1 85 ? 7.913 3.627 -7.557 1.00 98.25 85 VAL A CA 1
ATOM 689 C C . VAL A 1 85 ? 8.893 2.914 -6.641 1.00 98.25 85 VAL A C 1
ATOM 691 O O . VAL A 1 85 ? 10.000 3.408 -6.439 1.00 98.25 85 VAL A O 1
ATOM 694 N N . GLY A 1 86 ? 8.507 1.780 -6.056 1.00 98.19 86 GLY A N 1
ATOM 695 C CA . GLY A 1 86 ? 9.347 1.115 -5.061 1.00 98.19 86 GLY A CA 1
ATOM 696 C C . GLY A 1 86 ? 8.690 -0.033 -4.305 1.00 98.19 86 GLY A C 1
ATOM 697 O O . GLY A 1 86 ? 7.644 -0.547 -4.700 1.00 98.19 86 GLY A O 1
ATOM 698 N N . LYS A 1 87 ? 9.325 -0.440 -3.203 1.00 98.44 87 LYS A N 1
ATOM 699 C CA . LYS A 1 87 ? 8.880 -1.542 -2.334 1.00 98.44 87 LYS A CA 1
ATOM 700 C C . LYS A 1 87 ? 8.303 -1.001 -1.036 1.00 98.44 87 LYS A C 1
ATOM 702 O O . LYS A 1 87 ? 8.929 -0.161 -0.393 1.00 98.44 87 LYS A O 1
ATOM 707 N N . PHE A 1 88 ? 7.117 -1.476 -0.671 1.00 98.69 88 PHE A N 1
ATOM 708 C CA . PHE A 1 88 ? 6.378 -1.008 0.499 1.00 98.69 88 PHE A CA 1
ATOM 709 C C . PHE A 1 88 ? 6.642 -1.882 1.730 1.00 98.69 88 PHE A C 1
ATOM 711 O O . PHE A 1 88 ? 6.683 -3.113 1.641 1.00 98.69 88 PHE A O 1
ATOM 718 N N . GLU A 1 89 ? 6.779 -1.227 2.881 1.00 98.50 89 GLU A N 1
ATOM 719 C CA . GLU A 1 89 ? 6.985 -1.855 4.182 1.00 98.50 89 GLU A CA 1
ATOM 720 C C . GLU A 1 89 ? 6.132 -1.168 5.250 1.00 98.50 89 GLU A C 1
ATOM 722 O O . GLU A 1 89 ? 5.999 0.059 5.245 1.00 98.50 89 GLU A O 1
ATOM 727 N N . ILE A 1 90 ? 5.605 -1.937 6.202 1.00 98.69 90 ILE A N 1
ATOM 728 C CA . ILE A 1 90 ? 4.881 -1.402 7.360 1.00 98.69 90 ILE A CA 1
ATOM 729 C C . ILE A 1 90 ? 4.977 -2.360 8.550 1.00 98.69 90 ILE A C 1
ATOM 731 O O . ILE A 1 90 ? 5.013 -3.579 8.373 1.00 98.69 90 ILE A O 1
ATOM 735 N N . ASP A 1 91 ? 4.996 -1.810 9.759 1.00 98.75 91 ASP A N 1
ATOM 736 C CA . ASP A 1 91 ? 4.939 -2.587 10.993 1.00 98.75 91 ASP A CA 1
ATOM 737 C C . ASP A 1 91 ? 3.477 -2.742 11.437 1.00 98.75 91 ASP A C 1
ATOM 739 O O . ASP A 1 91 ? 2.698 -1.781 11.420 1.00 98.75 91 ASP A O 1
ATOM 743 N N . ILE A 1 92 ? 3.108 -3.959 11.833 1.00 98.56 92 ILE A N 1
ATOM 744 C CA . ILE A 1 92 ? 1.753 -4.337 12.233 1.00 98.56 92 ILE A CA 1
ATOM 745 C C . ILE A 1 92 ? 1.806 -4.912 13.647 1.00 98.56 92 ILE A C 1
ATOM 747 O O . ILE A 1 92 ? 2.558 -5.846 13.921 1.00 98.56 92 ILE A O 1
ATOM 751 N N . ASP A 1 93 ? 0.983 -4.372 14.533 1.00 98.25 93 ASP A N 1
ATOM 752 C CA . ASP A 1 93 ? 0.786 -4.840 15.903 1.00 98.25 93 ASP A CA 1
ATOM 753 C C . ASP A 1 93 ? -0.716 -5.035 16.177 1.00 98.25 93 ASP A C 1
ATOM 755 O O . ASP A 1 93 ? -1.552 -4.896 15.278 1.00 98.25 93 ASP A O 1
ATOM 759 N N . GLN A 1 94 ? -1.079 -5.365 17.412 1.00 97.25 94 GLN A N 1
ATOM 760 C CA . GLN A 1 94 ? -2.456 -5.547 17.845 1.00 97.25 94 GLN A CA 1
ATOM 761 C C . GLN A 1 94 ? -2.771 -4.825 19.159 1.00 97.25 94 GLN A C 1
ATOM 763 O O . GLN A 1 94 ? -1.904 -4.545 19.982 1.00 97.25 94 GLN A O 1
ATOM 768 N N . THR A 1 95 ? -4.056 -4.560 19.383 1.00 97.62 95 THR A N 1
ATOM 769 C CA . THR A 1 95 ? -4.575 -4.041 20.653 1.00 97.62 95 THR A CA 1
ATOM 770 C C . THR A 1 95 ? -5.922 -4.668 21.008 1.00 97.62 95 THR A C 1
ATOM 772 O O . THR A 1 95 ? -6.646 -5.158 20.138 1.00 97.62 95 THR A O 1
ATOM 775 N N . GLY A 1 96 ? -6.290 -4.626 22.289 1.00 96.62 96 GLY A N 1
ATOM 776 C CA . GLY A 1 96 ? -7.488 -5.268 22.827 1.00 96.62 96 GLY A CA 1
ATOM 777 C C . GLY A 1 96 ? -7.172 -6.602 23.500 1.00 96.62 96 GLY A C 1
ATOM 778 O O . GLY A 1 96 ? -6.236 -6.696 24.291 1.00 96.62 96 GLY A O 1
ATOM 779 N N . SER A 1 97 ? -7.992 -7.618 23.236 1.00 96.25 97 SER A N 1
ATOM 780 C CA . SER A 1 97 ? -7.765 -8.967 23.770 1.00 96.25 97 SER A CA 1
ATOM 781 C C . SER A 1 97 ? -6.609 -9.661 23.041 1.00 96.25 97 SER A C 1
ATOM 783 O O . SER A 1 97 ? -6.263 -9.252 21.937 1.00 96.25 97 SER A O 1
ATOM 785 N N . PRO A 1 98 ? -6.044 -10.748 23.596 1.00 95.56 98 PRO A N 1
ATOM 786 C CA . PRO A 1 98 ? -5.145 -11.614 22.844 1.00 95.56 98 PRO A CA 1
ATOM 787 C C . PRO A 1 98 ? -5.785 -12.103 21.542 1.00 95.56 98 PRO A C 1
ATOM 789 O O . PRO A 1 98 ? -6.956 -12.495 21.529 1.00 95.56 98 PRO A O 1
ATOM 792 N N . MET A 1 99 ? -4.993 -12.085 20.475 1.00 95.25 99 MET A N 1
ATOM 793 C CA . MET A 1 99 ? -5.383 -12.532 19.146 1.00 95.25 99 MET A CA 1
ATOM 794 C C . MET A 1 99 ? -5.884 -13.981 19.173 1.00 95.25 99 MET A C 1
ATOM 796 O O . MET A 1 99 ? -5.169 -14.897 19.575 1.00 95.25 99 MET A O 1
ATOM 800 N N . ASP A 1 100 ? -7.128 -14.178 18.743 1.00 96.00 100 ASP A N 1
ATOM 801 C CA . ASP A 1 100 ? -7.805 -15.479 18.681 1.00 96.00 100 ASP A CA 1
ATOM 802 C C . ASP A 1 100 ? -8.205 -15.892 17.253 1.00 96.00 100 ASP A C 1
ATOM 804 O O . ASP A 1 100 ? -8.869 -16.910 17.067 1.00 96.00 100 ASP A O 1
ATOM 808 N N . ALA A 1 101 ? -7.800 -15.111 16.247 1.00 97.38 101 ALA A N 1
ATOM 809 C CA . ALA A 1 101 ? -7.954 -15.399 14.821 1.00 97.38 101 ALA A CA 1
ATOM 810 C C . ALA A 1 101 ? -6.897 -14.628 14.004 1.00 97.38 101 ALA A C 1
ATOM 812 O O . ALA A 1 101 ? -6.470 -13.571 14.476 1.00 97.38 101 ALA A O 1
ATOM 813 N N . PRO A 1 102 ? -6.510 -15.095 12.799 1.00 98.06 102 PRO A N 1
ATOM 814 C CA . PRO A 1 102 ? -5.584 -14.391 11.908 1.00 98.06 102 PRO A CA 1
ATOM 815 C C . PRO A 1 102 ? -6.049 -12.983 11.512 1.00 98.06 102 PRO A C 1
ATOM 817 O O . PRO A 1 102 ? -7.249 -12.705 11.453 1.00 98.06 102 PRO A O 1
ATOM 820 N N . LEU A 1 103 ? -5.096 -12.111 11.173 1.00 98.56 103 LEU A N 1
ATOM 821 C CA . LEU A 1 103 ? -5.367 -10.896 10.403 1.00 98.56 103 LEU A CA 1
ATOM 822 C C . LEU A 1 103 ? -5.481 -11.269 8.926 1.00 98.56 103 LEU A C 1
ATOM 824 O O . LEU A 1 103 ? -4.481 -11.709 8.361 1.00 98.56 103 LEU A O 1
ATOM 828 N N . TYR A 1 104 ? -6.625 -11.027 8.286 1.00 98.62 104 TYR A N 1
ATOM 829 C CA . TYR A 1 104 ? -6.717 -11.057 6.826 1.00 98.62 104 TYR A CA 1
ATOM 830 C C . TYR A 1 104 ? -6.722 -9.631 6.271 1.00 98.62 104 TYR A C 1
ATOM 832 O O . TYR A 1 104 ? -7.683 -8.879 6.447 1.00 98.62 104 TYR A O 1
ATOM 840 N N . LEU A 1 105 ? -5.627 -9.246 5.617 1.00 98.62 105 LEU A N 1
ATOM 841 C CA . LEU A 1 105 ? -5.377 -7.890 5.138 1.00 98.62 105 LEU A CA 1
ATOM 842 C C . LEU A 1 105 ? -5.299 -7.872 3.611 1.00 98.62 105 LEU A C 1
ATOM 844 O O . LEU A 1 105 ? -4.555 -8.647 3.006 1.00 98.62 105 LEU A O 1
ATOM 848 N N . ARG A 1 106 ? -6.019 -6.932 2.995 1.00 98.56 106 ARG A N 1
ATOM 849 C CA . ARG A 1 106 ? -5.798 -6.534 1.605 1.00 98.56 106 ARG A CA 1
ATOM 850 C C . ARG A 1 106 ? -4.992 -5.244 1.581 1.00 98.56 106 ARG A C 1
ATOM 852 O O . ARG A 1 106 ? -5.373 -4.269 2.229 1.00 98.56 106 ARG A O 1
ATOM 859 N N . ILE A 1 107 ? -3.917 -5.234 0.801 1.00 98.62 107 ILE A N 1
ATOM 860 C CA . ILE A 1 107 ? -3.180 -4.019 0.458 1.00 98.62 107 ILE A CA 1
ATOM 861 C C . ILE A 1 107 ? -3.468 -3.689 -0.998 1.00 98.62 107 ILE A C 1
ATOM 863 O O . ILE A 1 107 ? -3.366 -4.567 -1.853 1.00 98.62 107 ILE A O 1
ATOM 867 N N . LYS A 1 108 ? -3.817 -2.439 -1.288 1.00 98.50 108 LYS A N 1
ATOM 868 C CA . LYS A 1 108 ? -4.069 -1.975 -2.651 1.00 98.50 108 LYS A CA 1
ATOM 869 C C . LYS A 1 108 ? -3.319 -0.683 -2.923 1.00 98.50 108 LYS A C 1
ATOM 871 O O . LYS A 1 108 ? -3.358 0.246 -2.121 1.00 98.50 108 LYS A O 1
ATOM 876 N N . PHE A 1 109 ? -2.652 -0.639 -4.064 1.00 98.62 109 PHE A N 1
ATOM 877 C CA . PHE A 1 109 ? -1.853 0.491 -4.516 1.00 98.62 109 PHE A CA 1
ATOM 878 C C . PHE A 1 109 ? -2.578 1.204 -5.654 1.00 98.62 109 PHE A C 1
ATOM 880 O O . PHE A 1 109 ? -3.154 0.546 -6.520 1.00 98.62 109 PHE A O 1
ATOM 887 N N . ALA A 1 110 ? -2.562 2.535 -5.638 1.00 98.12 110 ALA A N 1
ATOM 888 C CA . ALA A 1 110 ? -3.247 3.355 -6.632 1.00 98.12 110 ALA A CA 1
ATOM 889 C C . ALA A 1 110 ? -2.438 4.596 -7.002 1.00 98.12 110 ALA A C 1
ATOM 891 O O . ALA A 1 110 ? -1.880 5.272 -6.130 1.00 98.12 110 ALA A O 1
ATOM 892 N N . GLU A 1 111 ? -2.415 4.933 -8.287 1.00 97.88 111 GLU A N 1
ATOM 893 C CA . GLU A 1 111 ? -1.829 6.180 -8.782 1.00 97.88 111 GLU A CA 1
ATOM 894 C C . GLU A 1 111 ? -2.807 7.342 -8.581 1.00 97.88 111 GLU A C 1
ATOM 896 O O . GLU A 1 111 ? -2.409 8.422 -8.137 1.00 97.88 111 GLU A O 1
ATOM 901 N N . VAL A 1 112 ? -4.099 7.098 -8.828 1.00 96.56 112 VAL A N 1
ATOM 902 C CA . VAL A 1 112 ? -5.182 8.068 -8.635 1.00 96.56 112 VAL A CA 1
ATOM 903 C C . VAL A 1 112 ? -6.232 7.584 -7.624 1.00 96.56 112 VAL A C 1
ATOM 905 O O . VAL A 1 112 ? -6.504 6.388 -7.533 1.00 96.56 112 VAL A O 1
ATOM 908 N N . PRO A 1 113 ? -6.912 8.492 -6.891 1.00 96.62 113 PRO A N 1
ATOM 909 C CA . PRO A 1 113 ? -7.860 8.112 -5.835 1.00 96.62 113 PRO A CA 1
ATOM 910 C C . PRO A 1 113 ? -8.987 7.178 -6.295 1.00 96.62 113 PRO A C 1
ATOM 912 O O . PRO A 1 113 ? -9.403 6.290 -5.556 1.00 96.62 113 PRO A O 1
ATOM 915 N N . SER A 1 114 ? -9.474 7.362 -7.526 1.00 95.56 114 SER A N 1
ATOM 916 C CA . SER A 1 114 ? -10.576 6.566 -8.081 1.00 95.56 114 SER A CA 1
ATOM 917 C C . SER A 1 114 ? -10.269 5.072 -8.217 1.00 95.56 114 SER A C 1
ATOM 919 O O . SER A 1 114 ? -11.181 4.253 -8.117 1.00 95.56 114 SER A O 1
ATOM 921 N N . GLU A 1 115 ? -8.998 4.697 -8.376 1.00 96.69 115 GLU A N 1
ATOM 922 C CA . GLU A 1 115 ? -8.601 3.290 -8.440 1.00 96.69 115 GLU A CA 1
ATOM 923 C C . GLU A 1 115 ? -8.861 2.569 -7.118 1.00 96.69 115 GLU A C 1
ATOM 925 O O . GLU A 1 115 ? -9.145 1.376 -7.131 1.00 96.69 115 GLU A O 1
ATOM 930 N N . LEU A 1 116 ? -8.814 3.264 -5.975 1.00 96.50 116 LEU A N 1
ATOM 931 C CA . LEU A 1 116 ? -9.088 2.653 -4.673 1.00 96.50 116 LEU A CA 1
ATOM 932 C C . LEU A 1 116 ? -10.555 2.223 -4.537 1.00 96.50 116 LEU A C 1
ATOM 934 O O . LEU A 1 116 ? -10.805 1.141 -4.013 1.00 96.50 116 LEU A O 1
ATOM 938 N N . GLU A 1 117 ? -11.506 2.982 -5.092 1.00 93.75 117 GLU A N 1
ATOM 939 C CA . GLU A 1 117 ? -12.937 2.622 -5.084 1.00 93.75 117 GLU A CA 1
ATOM 940 C C . GLU A 1 117 ? -13.279 1.475 -6.053 1.00 93.75 117 GLU A C 1
ATOM 942 O O . GLU A 1 117 ? -14.232 0.735 -5.820 1.00 93.75 117 GLU A O 1
ATOM 947 N N . ALA A 1 118 ? -12.518 1.301 -7.138 1.00 93.00 118 ALA A N 1
ATOM 948 C CA . ALA A 1 118 ? -12.814 0.299 -8.161 1.00 93.00 118 ALA A CA 1
ATOM 949 C C . ALA A 1 118 ? -12.381 -1.114 -7.739 1.00 93.00 118 ALA A C 1
ATOM 951 O O . ALA A 1 118 ? -11.201 -1.366 -7.525 1.00 93.00 118 ALA A O 1
ATOM 952 N N . GLU A 1 119 ? -13.282 -2.089 -7.667 1.00 94.38 119 GLU A N 1
ATOM 953 C CA . GLU A 1 119 ? -12.902 -3.453 -7.284 1.00 94.38 119 GLU A CA 1
ATOM 954 C C . GLU A 1 119 ? -12.299 -4.251 -8.450 1.00 94.38 119 GLU A C 1
ATOM 956 O O . GLU A 1 119 ? -12.850 -4.308 -9.548 1.00 94.38 119 GLU A O 1
ATOM 961 N N . SER A 1 120 ? -11.175 -4.935 -8.205 1.00 92.75 120 SER A N 1
ATOM 962 C CA . SER A 1 120 ? -10.455 -5.689 -9.243 1.00 92.75 120 SER A CA 1
ATOM 963 C C . SER A 1 120 ? -11.321 -6.780 -9.872 1.00 92.75 120 SER A C 1
ATOM 965 O O . SER A 1 120 ? -11.254 -7.029 -11.076 1.00 92.75 120 SER A O 1
ATOM 967 N N . ARG A 1 121 ? -12.184 -7.420 -9.078 1.00 93.50 121 ARG A N 1
ATOM 968 C CA . ARG A 1 121 ? -13.113 -8.456 -9.548 1.00 93.50 121 ARG A CA 1
ATOM 969 C C . ARG A 1 121 ? -14.092 -7.949 -10.613 1.00 93.50 121 ARG A C 1
ATOM 971 O O . ARG A 1 121 ? -14.523 -8.755 -11.431 1.00 93.50 121 ARG A O 1
ATOM 978 N N . ASP A 1 122 ? -14.397 -6.651 -10.598 1.00 94.81 122 ASP A N 1
ATOM 979 C CA . ASP A 1 122 ? -15.359 -6.009 -11.496 1.00 94.81 122 ASP A CA 1
ATOM 980 C C . ASP A 1 122 ? -14.683 -5.502 -12.785 1.00 94.81 122 ASP A C 1
ATOM 982 O O . ASP A 1 122 ? -15.357 -5.061 -13.717 1.00 94.81 122 ASP A O 1
ATOM 986 N N . TYR A 1 123 ? -13.349 -5.598 -12.878 1.00 93.88 123 TYR A N 1
ATOM 987 C CA . TYR A 1 123 ? -12.608 -5.261 -14.088 1.00 93.88 123 TYR A CA 1
ATOM 988 C C . TYR A 1 123 ? -13.003 -6.179 -15.252 1.00 93.88 123 TYR A C 1
ATOM 990 O O . TYR A 1 123 ? -12.787 -7.394 -15.216 1.00 93.88 123 TYR A O 1
ATOM 998 N N . ASN A 1 124 ? -13.521 -5.565 -16.316 1.00 92.75 124 ASN A N 1
ATOM 999 C CA . ASN A 1 124 ? -13.848 -6.220 -17.574 1.00 92.75 124 ASN A CA 1
ATOM 1000 C C . ASN A 1 124 ? -13.089 -5.545 -18.722 1.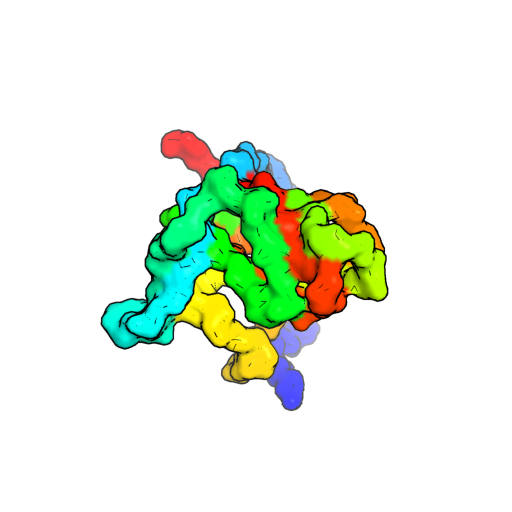00 92.75 124 ASN A C 1
ATOM 1002 O O . ASN A 1 124 ? -13.564 -4.587 -19.331 1.00 92.75 124 ASN A O 1
ATOM 1006 N N . GLY A 1 125 ? -11.884 -6.038 -18.993 1.00 90.75 125 GLY A N 1
ATOM 1007 C CA . GLY A 1 125 ? -11.046 -5.579 -20.091 1.00 90.75 125 GLY A CA 1
ATOM 1008 C C . GLY A 1 125 ? -10.171 -6.702 -20.635 1.00 90.75 125 GLY A C 1
ATOM 1009 O O . GLY A 1 125 ? -10.143 -7.811 -20.105 1.00 90.75 125 GLY A O 1
ATOM 1010 N N . TRP A 1 126 ? -9.486 -6.415 -21.739 1.00 89.44 126 TRP A N 1
ATOM 1011 C CA . TRP A 1 126 ? -8.679 -7.399 -22.465 1.00 89.44 126 TRP A CA 1
ATOM 1012 C C . TRP A 1 126 ? -7.259 -7.552 -21.903 1.00 89.44 126 TRP A C 1
ATOM 1014 O O . TRP A 1 126 ? -6.627 -8.583 -22.130 1.00 89.44 126 TRP A O 1
ATOM 1024 N N . LEU A 1 127 ? -6.757 -6.554 -21.165 1.00 91.31 127 LEU A N 1
ATOM 1025 C CA . LEU A 1 127 ? -5.492 -6.674 -20.444 1.00 91.31 127 LEU A CA 1
ATOM 1026 C C . LEU A 1 127 ? -5.665 -7.587 -19.231 1.00 91.31 127 LEU A C 1
ATOM 1028 O O . LEU A 1 127 ? -6.738 -7.680 -18.639 1.00 91.31 127 LEU A O 1
ATOM 1032 N N . SER A 1 128 ? -4.587 -8.263 -18.836 1.00 92.25 128 SER A N 1
ATOM 1033 C CA . SER A 1 128 ? -4.628 -9.112 -17.647 1.00 92.25 128 SER A CA 1
ATOM 1034 C C . SER A 1 128 ? -4.923 -8.285 -16.397 1.00 92.25 128 SER A C 1
ATOM 1036 O O . SER A 1 128 ? -4.224 -7.315 -16.099 1.00 92.25 128 SER A O 1
ATOM 1038 N N . ARG A 1 129 ? -5.887 -8.749 -15.597 1.00 94.06 129 ARG A N 1
ATOM 1039 C CA . ARG A 1 129 ? -6.185 -8.192 -14.271 1.00 94.06 129 ARG A CA 1
ATOM 1040 C C . ARG A 1 129 ? -4.982 -8.232 -13.322 1.00 94.06 129 ARG A C 1
ATOM 1042 O O . ARG A 1 129 ? -4.942 -7.466 -12.371 1.00 94.06 129 ARG A O 1
ATOM 1049 N N . SER A 1 130 ? -3.983 -9.079 -13.585 1.00 93.62 130 SER A N 1
ATOM 1050 C CA . SER A 1 130 ? -2.757 -9.164 -12.776 1.00 93.62 130 SER A CA 1
ATOM 1051 C C . SER A 1 130 ? -1.936 -7.868 -12.730 1.00 93.62 130 SER A C 1
ATOM 1053 O O . SER A 1 130 ? -1.022 -7.767 -11.915 1.00 93.62 130 SER A O 1
ATOM 1055 N N . TRP A 1 131 ? -2.224 -6.897 -13.604 1.00 96.56 131 TRP A N 1
ATOM 1056 C CA . TRP A 1 131 ? -1.640 -5.557 -13.536 1.00 96.56 131 TRP A CA 1
ATOM 1057 C C . TRP A 1 131 ? -2.209 -4.701 -12.402 1.00 96.56 131 TRP A C 1
ATOM 1059 O O . TRP A 1 131 ? -1.536 -3.773 -11.964 1.00 96.56 131 TRP A O 1
ATOM 1069 N N . ILE A 1 132 ? -3.405 -5.020 -11.897 1.00 97.12 132 ILE A N 1
ATOM 1070 C CA . ILE A 1 132 ? -3.956 -4.351 -10.719 1.00 97.12 132 ILE A CA 1
ATOM 1071 C C . ILE A 1 132 ? -3.082 -4.703 -9.515 1.00 97.12 132 ILE A C 1
ATOM 1073 O O . ILE A 1 132 ? -2.829 -5.872 -9.216 1.00 97.12 132 ILE A O 1
ATOM 1077 N N . GLN A 1 133 ? -2.588 -3.668 -8.848 1.00 97.88 133 GLN A N 1
ATOM 1078 C CA . GLN A 1 133 ? -1.598 -3.784 -7.790 1.00 97.88 133 GLN A CA 1
ATOM 1079 C C . GLN A 1 133 ? -2.290 -4.011 -6.443 1.00 97.88 133 GLN A C 1
ATOM 1081 O O . GLN A 1 133 ? -2.563 -3.072 -5.696 1.00 97.88 133 GLN A O 1
ATOM 1086 N N . GLU A 1 134 ? -2.592 -5.271 -6.142 1.00 97.12 134 GLU A N 1
ATOM 1087 C CA . GLU A 1 134 ? -3.176 -5.677 -4.866 1.00 97.12 134 GLU A CA 1
ATOM 1088 C C . GLU A 1 134 ? -2.536 -6.949 -4.314 1.00 97.12 134 GLU A C 1
ATOM 1090 O O . GLU A 1 134 ? -2.098 -7.823 -5.061 1.00 97.12 134 GLU A O 1
ATOM 1095 N N . GLU A 1 135 ? -2.504 -7.037 -2.990 1.00 97.88 135 GLU A N 1
ATOM 1096 C CA . GLU A 1 135 ? -1.960 -8.156 -2.233 1.00 97.88 135 GLU A CA 1
ATOM 1097 C C . GLU A 1 135 ? -2.958 -8.584 -1.162 1.00 97.88 135 GLU A C 1
ATOM 1099 O O . GLU A 1 135 ? -3.627 -7.751 -0.548 1.00 97.88 135 GLU A O 1
ATOM 1104 N N . PHE A 1 136 ? -3.029 -9.888 -0.920 1.00 98.00 136 PHE A N 1
ATOM 1105 C CA . PHE A 1 136 ? -3.902 -10.504 0.073 1.00 98.00 136 PHE A CA 1
ATOM 1106 C C . PHE A 1 136 ? -3.036 -11.343 1.004 1.00 98.00 136 PHE A C 1
ATOM 1108 O O . PHE A 1 136 ? -2.489 -12.367 0.594 1.00 98.00 136 PHE A O 1
ATOM 1115 N N . VAL A 1 137 ? -2.882 -10.900 2.249 1.00 98.12 137 VAL A N 1
ATOM 1116 C CA . VAL A 1 137 ? -1.946 -11.501 3.206 1.00 98.12 137 VAL A CA 1
ATOM 1117 C C . VAL A 1 137 ? -2.657 -11.908 4.488 1.00 98.12 137 VAL A C 1
ATOM 1119 O O . VAL A 1 137 ? -3.558 -11.215 4.963 1.00 98.12 137 VAL A O 1
ATOM 1122 N N . HIS A 1 138 ? -2.232 -13.042 5.043 1.00 98.44 138 HIS A N 1
ATOM 1123 C CA . HIS A 1 138 ? -2.674 -13.527 6.343 1.00 98.44 138 HIS A CA 1
ATOM 1124 C C . HIS A 1 138 ? -1.519 -13.432 7.336 1.00 98.44 138 HIS A C 1
ATOM 1126 O O . HIS A 1 138 ? -0.408 -13.863 7.025 1.00 98.44 138 HIS A O 1
ATOM 1132 N N . PHE A 1 139 ? -1.785 -12.893 8.524 1.00 98.19 139 PHE A N 1
ATOM 1133 C CA . PHE A 1 139 ? -0.856 -12.962 9.650 1.00 98.19 139 PHE A CA 1
ATOM 1134 C C . PHE A 1 139 ? -1.478 -13.796 10.758 1.00 98.19 139 PHE A C 1
ATOM 1136 O O . PHE A 1 139 ? -2.504 -13.408 11.311 1.00 98.19 139 PHE A O 1
ATOM 1143 N N . ASP A 1 140 ? -0.842 -14.917 11.090 1.00 97.50 140 ASP A N 1
ATOM 1144 C CA . ASP A 1 140 ? -1.246 -15.780 12.206 1.00 97.50 140 ASP A CA 1
ATOM 1145 C C . ASP A 1 140 ? -0.693 -15.295 13.554 1.00 97.50 140 ASP A C 1
ATOM 1147 O O . ASP A 1 140 ? -1.180 -15.701 14.608 1.00 97.50 140 ASP A O 1
ATOM 1151 N N . GLN A 1 141 ? 0.332 -14.437 13.530 1.00 95.81 141 GLN A N 1
ATOM 1152 C CA . GLN A 1 141 ? 0.989 -13.892 14.716 1.00 95.81 141 GLN A CA 1
ATOM 1153 C C . GLN A 1 141 ? 1.340 -12.418 14.506 1.00 95.81 141 GLN A C 1
ATOM 1155 O O . GLN A 1 141 ? 1.855 -12.040 13.453 1.00 95.81 141 GLN A O 1
ATOM 1160 N N . LEU A 1 142 ? 1.081 -11.608 15.533 1.00 97.25 142 LEU A N 1
ATOM 1161 C CA . LEU A 1 142 ? 1.474 -10.204 15.636 1.00 97.25 142 LEU A CA 1
ATOM 1162 C C . LEU A 1 142 ? 2.205 -9.985 16.978 1.00 97.25 142 LEU A C 1
ATOM 1164 O O . LEU A 1 142 ? 1.878 -10.675 17.951 1.00 97.25 142 LEU A O 1
ATOM 1168 N N . PRO A 1 143 ? 3.177 -9.058 17.061 1.00 98.00 143 PRO A N 1
ATOM 1169 C CA . PRO A 1 143 ? 3.576 -8.097 16.030 1.00 98.00 143 PRO A CA 1
ATOM 1170 C C . PRO A 1 143 ? 4.363 -8.724 14.870 1.00 98.00 143 PRO A C 1
ATOM 1172 O O . PRO A 1 143 ? 5.076 -9.712 15.042 1.00 98.00 143 PRO A O 1
ATOM 1175 N N . ALA A 1 144 ? 4.250 -8.129 13.683 1.00 98.06 144 ALA A N 1
ATOM 1176 C CA . ALA A 1 144 ? 4.959 -8.548 12.479 1.00 98.06 144 ALA A CA 1
ATOM 1177 C C . ALA A 1 144 ? 5.358 -7.344 11.618 1.00 98.06 144 ALA A C 1
ATOM 1179 O O . ALA A 1 144 ? 4.675 -6.321 11.588 1.00 98.06 144 ALA A O 1
ATOM 1180 N N . LYS A 1 145 ? 6.448 -7.493 10.862 1.00 98.19 145 LYS A N 1
ATOM 1181 C CA . LYS A 1 145 ? 6.836 -6.535 9.827 1.00 98.19 145 LYS A CA 1
ATOM 1182 C C . LYS A 1 145 ? 6.402 -7.055 8.461 1.00 98.19 145 LYS A C 1
ATOM 1184 O O . LYS A 1 145 ? 6.880 -8.099 8.017 1.00 98.19 145 LYS A O 1
ATOM 1189 N N . LEU A 1 146 ? 5.526 -6.319 7.782 1.00 98.19 146 LEU A N 1
ATOM 1190 C CA . LEU A 1 146 ? 5.165 -6.589 6.396 1.00 98.19 146 LEU A CA 1
ATOM 1191 C C . LEU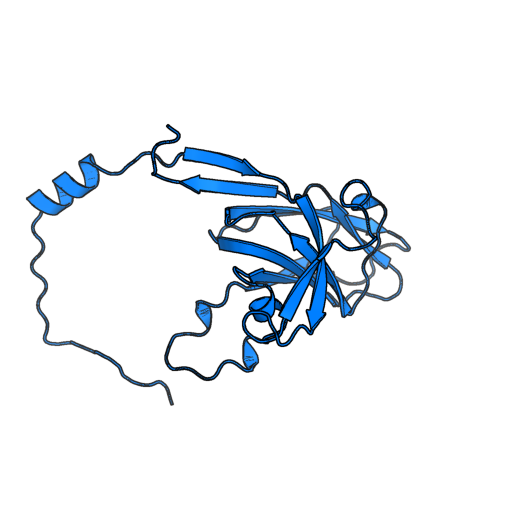 A 1 146 ? 6.225 -5.977 5.476 1.00 98.19 146 LEU A C 1
ATOM 1193 O O . LEU A 1 146 ? 6.412 -4.763 5.462 1.00 98.19 146 LEU A O 1
ATOM 1197 N N . PHE A 1 147 ? 6.885 -6.819 4.683 1.00 97.88 147 PHE A N 1
ATOM 1198 C CA . PHE A 1 147 ? 7.761 -6.411 3.586 1.00 97.88 147 PHE A CA 1
ATOM 1199 C C . PHE A 1 147 ? 7.236 -7.022 2.289 1.00 97.88 147 PHE A C 1
ATOM 1201 O O . PHE A 1 147 ? 7.230 -8.246 2.141 1.00 97.88 147 PHE A O 1
ATOM 1208 N N . LEU A 1 148 ? 6.784 -6.187 1.352 1.00 98.06 148 LEU A N 1
ATOM 1209 C CA . LEU A 1 148 ? 6.290 -6.677 0.069 1.00 98.06 148 LEU A CA 1
ATOM 1210 C C . LEU A 1 148 ? 7.443 -6.801 -0.943 1.00 98.06 148 LEU A C 1
ATOM 1212 O O . LEU A 1 148 ? 8.141 -5.818 -1.194 1.00 98.06 148 LEU A O 1
ATOM 1216 N N . PRO A 1 149 ? 7.644 -7.980 -1.565 1.00 96.81 149 PRO A N 1
ATOM 1217 C CA . PRO A 1 149 ? 8.802 -8.217 -2.428 1.00 96.81 149 PRO A CA 1
ATOM 1218 C C . PRO A 1 149 ? 8.676 -7.576 -3.819 1.00 96.81 149 PRO A C 1
ATOM 1220 O O . PRO A 1 149 ? 9.689 -7.345 -4.483 1.00 96.81 149 PRO A O 1
ATOM 1223 N N . ARG A 1 150 ? 7.447 -7.306 -4.280 1.00 97.88 150 ARG A N 1
ATOM 1224 C CA . ARG A 1 150 ? 7.177 -6.687 -5.585 1.00 97.88 150 ARG A CA 1
ATOM 1225 C C . ARG A 1 150 ? 7.461 -5.184 -5.555 1.00 97.88 150 ARG A C 1
ATOM 1227 O O . ARG A 1 150 ? 7.344 -4.534 -4.519 1.00 97.88 150 ARG A O 1
ATOM 1234 N N . ARG A 1 151 ? 7.789 -4.642 -6.730 1.00 97.88 151 ARG A N 1
ATOM 1235 C CA . ARG A 1 151 ? 7.875 -3.200 -6.980 1.00 97.88 151 ARG A CA 1
ATOM 1236 C C . ARG A 1 151 ? 6.506 -2.682 -7.418 1.00 97.88 151 ARG A C 1
ATOM 1238 O O . ARG A 1 151 ? 5.943 -3.217 -8.372 1.00 97.88 151 ARG A O 1
ATOM 1245 N N . TYR A 1 152 ? 6.020 -1.645 -6.750 1.00 98.44 152 TYR A N 1
ATOM 1246 C CA . TYR A 1 152 ? 4.741 -0.990 -7.022 1.00 98.44 152 TYR A CA 1
ATOM 1247 C C . TYR A 1 152 ? 4.951 0.418 -7.572 1.00 98.44 152 TYR A C 1
ATOM 1249 O O . TYR A 1 152 ? 6.018 1.000 -7.382 1.00 98.44 152 TYR A O 1
ATOM 1257 N N . SER A 1 153 ? 3.930 0.954 -8.232 1.00 98.31 153 SER A N 1
ATOM 1258 C CA . SER A 1 153 ? 3.852 2.316 -8.763 1.00 98.31 153 SER A CA 1
ATOM 1259 C C . SER A 1 153 ? 2.533 2.933 -8.299 1.00 98.31 153 SER A C 1
ATOM 1261 O O . SER A 1 153 ? 1.469 2.398 -8.607 1.00 98.31 153 SER A O 1
ATOM 1263 N N . PHE A 1 154 ? 2.602 3.961 -7.450 1.00 98.62 154 PHE A N 1
ATOM 1264 C CA . PHE A 1 154 ? 1.444 4.467 -6.708 1.00 98.62 154 PHE A CA 1
ATOM 1265 C C . PHE A 1 154 ? 1.694 5.828 -6.066 1.00 98.62 154 PHE A C 1
ATOM 1267 O O . PHE A 1 154 ? 2.826 6.191 -5.780 1.00 98.62 154 PHE A O 1
ATOM 1274 N N . ARG A 1 155 ? 0.621 6.537 -5.722 1.00 98.44 155 ARG A N 1
ATOM 1275 C CA . ARG A 1 155 ? 0.637 7.629 -4.736 1.00 98.44 155 ARG A CA 1
ATOM 1276 C C . ARG A 1 155 ? -0.072 7.235 -3.439 1.00 98.44 155 ARG A C 1
ATOM 1278 O O . ARG A 1 155 ? 0.321 7.669 -2.356 1.00 98.44 155 ARG A O 1
ATOM 1285 N N . TYR A 1 156 ? -1.101 6.399 -3.544 1.00 98.69 156 TYR A N 1
ATOM 1286 C CA . TYR A 1 156 ? -1.939 5.994 -2.424 1.00 98.69 156 TYR A CA 1
ATOM 1287 C C . TYR A 1 156 ? -1.775 4.510 -2.103 1.00 98.69 156 TYR A C 1
ATOM 1289 O O . TYR A 1 156 ? -1.647 3.681 -3.007 1.00 98.69 156 TYR A O 1
ATOM 1297 N N . VAL A 1 157 ? -1.837 4.181 -0.812 1.00 98.62 157 VAL A N 1
ATOM 1298 C CA . VAL A 1 157 ? -1.881 2.799 -0.314 1.00 98.62 157 VAL A CA 1
ATOM 1299 C C . VAL A 1 157 ? -3.110 2.626 0.565 1.00 98.62 157 VAL A C 1
ATOM 1301 O O . VAL A 1 157 ? -3.237 3.309 1.579 1.00 98.62 157 VAL A O 1
ATOM 1304 N N . GLU A 1 158 ? -4.004 1.713 0.197 1.00 98.75 158 GLU A N 1
ATOM 1305 C CA . GLU A 1 158 ? -5.111 1.268 1.042 1.00 98.75 158 GLU A CA 1
ATOM 1306 C C . GLU A 1 158 ? -4.721 -0.013 1.784 1.00 98.75 158 GLU A C 1
ATOM 1308 O O . GLU A 1 158 ? -4.282 -0.991 1.182 1.00 98.75 158 GLU A O 1
ATOM 1313 N N . LEU A 1 159 ? -4.920 -0.003 3.099 1.00 98.62 159 LEU A N 1
ATOM 1314 C CA . LEU A 1 159 ? -4.842 -1.149 3.994 1.00 98.62 159 LEU A CA 1
ATOM 1315 C C . LEU A 1 159 ? -6.266 -1.453 4.464 1.00 98.62 159 LEU A C 1
ATOM 1317 O O . LEU A 1 159 ? -6.805 -0.745 5.318 1.00 98.62 159 LEU A O 1
ATOM 1321 N N . LYS A 1 160 ? -6.891 -2.474 3.876 1.00 98.56 160 LYS A N 1
ATOM 1322 C CA . LYS A 1 160 ? -8.265 -2.885 4.181 1.00 98.56 160 LYS A CA 1
ATOM 1323 C C . LYS A 1 160 ? -8.256 -4.172 4.990 1.00 98.56 160 LYS A C 1
ATOM 1325 O O . LYS A 1 160 ? -7.787 -5.209 4.515 1.00 98.56 160 LYS A O 1
ATOM 1330 N N . ILE A 1 161 ? -8.805 -4.109 6.196 1.00 98.50 161 ILE A N 1
ATOM 1331 C CA . ILE A 1 161 ? -8.965 -5.280 7.052 1.00 98.50 161 ILE A CA 1
ATOM 1332 C C . ILE A 1 161 ? -10.135 -6.092 6.503 1.00 98.50 161 ILE A C 1
ATOM 1334 O O . ILE A 1 161 ? -11.295 -5.735 6.696 1.00 98.50 161 ILE A O 1
ATOM 1338 N N . ILE A 1 162 ? -9.834 -7.172 5.787 1.00 98.44 162 ILE A N 1
ATOM 1339 C CA . ILE A 1 162 ? -10.873 -8.066 5.274 1.00 98.44 162 ILE A CA 1
ATOM 1340 C C . ILE A 1 162 ? -11.511 -8.815 6.437 1.00 98.44 162 ILE A C 1
ATOM 1342 O O . ILE A 1 162 ? -12.733 -8.914 6.501 1.00 98.44 162 ILE A O 1
ATOM 1346 N N . ASP A 1 163 ? -10.698 -9.314 7.372 1.00 97.69 163 ASP A N 1
ATOM 1347 C CA . ASP A 1 163 ? -11.221 -9.960 8.566 1.00 97.69 163 ASP A CA 1
ATOM 1348 C C . ASP A 1 163 ? -10.259 -9.903 9.764 1.00 97.69 163 ASP A C 1
ATOM 1350 O O . ASP A 1 163 ? -9.042 -10.027 9.618 1.00 97.69 163 ASP A O 1
ATOM 1354 N N . THR A 1 164 ? -10.850 -9.742 10.948 1.00 96.25 164 THR A N 1
ATOM 1355 C CA . THR A 1 164 ? -10.292 -10.011 12.278 1.00 96.25 164 THR A CA 1
ATOM 1356 C C . THR A 1 164 ? -11.423 -10.486 13.197 1.00 96.25 164 THR A C 1
ATOM 1358 O O . THR A 1 164 ? -12.610 -10.247 12.951 1.00 96.25 164 THR A O 1
ATOM 1361 N N . SER A 1 165 ? -11.072 -11.122 14.315 1.00 95.75 165 SER A N 1
ATOM 1362 C CA . SER A 1 165 ? -12.033 -11.353 15.400 1.00 95.75 165 SER A CA 1
ATOM 1363 C C . SER A 1 165 ? -12.449 -10.024 16.053 1.00 95.75 165 SER A C 1
ATOM 1365 O O . SER A 1 165 ? -11.608 -9.140 16.220 1.00 95.75 165 SER A O 1
ATOM 1367 N N . PRO A 1 166 ? -13.706 -9.870 16.518 1.00 96.12 166 PRO A N 1
ATOM 1368 C CA . PRO A 1 166 ? -14.155 -8.651 17.199 1.00 96.12 166 PRO A CA 1
ATOM 1369 C C . PRO A 1 166 ? -13.418 -8.320 18.509 1.00 96.12 166 PRO A C 1
ATOM 1371 O O . PRO A 1 166 ? -13.604 -7.227 19.048 1.00 96.12 166 PRO A O 1
ATOM 1374 N N . LYS A 1 167 ? -12.636 -9.258 19.066 1.00 97.00 167 LYS A N 1
ATOM 1375 C CA . LYS A 1 167 ? -11.981 -9.106 20.377 1.00 97.00 167 LYS A CA 1
ATOM 1376 C C . LYS A 1 167 ? -10.723 -8.236 20.359 1.00 97.00 167 LYS A C 1
ATOM 1378 O O . LYS A 1 167 ? -10.301 -7.771 21.423 1.00 97.00 167 LYS A O 1
ATOM 1383 N N . TRP A 1 168 ? -10.123 -8.042 19.191 1.00 97.81 168 TRP A N 1
ATOM 1384 C CA . TRP A 1 168 ? -8.848 -7.354 19.018 1.00 97.81 168 TRP A CA 1
ATOM 1385 C C . TRP A 1 168 ? -8.856 -6.524 17.725 1.00 97.81 168 TRP A C 1
ATOM 1387 O O . TRP A 1 168 ? -9.775 -6.622 16.911 1.00 97.81 168 TRP A O 1
ATOM 1397 N N . GLN A 1 169 ? -7.883 -5.629 17.576 1.00 98.06 169 GLN A N 1
ATOM 1398 C CA . GLN A 1 169 ? -7.786 -4.695 16.449 1.00 98.06 169 GLN A CA 1
ATOM 1399 C C . GLN A 1 169 ? -6.342 -4.628 15.962 1.00 98.06 169 GLN A C 1
ATOM 1401 O O . GLN A 1 169 ? -5.428 -4.658 16.788 1.00 98.06 169 GLN A O 1
ATOM 1406 N N . ALA A 1 170 ? -6.140 -4.491 14.652 1.00 98.19 170 ALA A N 1
ATOM 1407 C CA . ALA A 1 170 ? -4.820 -4.271 14.076 1.00 98.19 170 ALA A CA 1
ATOM 1408 C C . ALA A 1 170 ? -4.361 -2.830 14.329 1.00 98.19 170 ALA A C 1
ATOM 1410 O O . ALA A 1 170 ? -5.160 -1.893 14.282 1.00 98.19 170 ALA A O 1
ATOM 1411 N N . VAL A 1 171 ? -3.071 -2.651 14.575 1.00 98.50 171 VAL A N 1
ATOM 1412 C CA . VAL A 1 171 ? -2.412 -1.359 14.765 1.00 98.50 171 VAL A CA 1
ATOM 1413 C C . VAL A 1 171 ? -1.291 -1.260 13.744 1.00 98.50 171 VAL A C 1
ATOM 1415 O O . VAL A 1 171 ? -0.522 -2.199 13.571 1.00 98.50 171 VAL A O 1
ATOM 1418 N N . PHE A 1 172 ? -1.189 -0.124 13.064 1.00 98.62 172 PHE A N 1
ATOM 1419 C CA . PHE A 1 172 ? -0.177 0.095 12.035 1.00 98.62 172 PHE A CA 1
ATOM 1420 C C . PHE A 1 172 ? 0.841 1.134 12.490 1.00 98.62 172 PHE A C 1
ATOM 1422 O O . PHE A 1 172 ? 0.501 2.105 13.167 1.00 98.62 172 PHE A O 1
ATOM 1429 N N . SER A 1 173 ? 2.099 0.962 12.097 1.00 98.56 173 SER A N 1
ATOM 1430 C CA . SER A 1 173 ? 3.156 1.931 12.379 1.00 98.56 173 SER A CA 1
ATOM 1431 C C . SER A 1 173 ? 4.264 1.885 11.328 1.00 98.56 173 SER A C 1
ATOM 1433 O O . SER A 1 173 ? 4.391 0.923 10.576 1.00 98.56 173 SER A O 1
ATOM 1435 N N . ASN A 1 174 ? 5.037 2.969 11.237 1.00 98.00 174 ASN A N 1
ATOM 1436 C CA . ASN A 1 174 ? 6.200 3.096 10.352 1.00 98.00 174 ASN A CA 1
ATOM 1437 C C . ASN A 1 174 ? 5.974 2.705 8.869 1.00 98.00 174 ASN A C 1
ATOM 1439 O O . ASN A 1 174 ? 6.822 2.016 8.296 1.00 98.00 174 ASN A O 1
ATOM 1443 N N . PRO A 1 175 ? 4.880 3.143 8.209 1.00 98.25 175 PRO A N 1
ATOM 1444 C CA . PRO A 1 175 ? 4.713 2.907 6.779 1.00 98.25 175 PRO A CA 1
ATOM 1445 C C . PRO A 1 175 ? 5.826 3.599 5.993 1.00 98.25 175 PRO A C 1
ATOM 1447 O O . PRO A 1 175 ? 6.070 4.797 6.161 1.00 98.25 175 PRO A O 1
ATOM 1450 N N . THR A 1 176 ? 6.489 2.854 5.117 1.00 98.38 176 THR A N 1
ATOM 1451 C CA . THR A 1 176 ? 7.569 3.375 4.281 1.00 98.38 176 THR A CA 1
ATOM 1452 C C . THR A 1 176 ? 7.568 2.752 2.899 1.00 98.38 176 THR A C 1
ATOM 1454 O O . THR A 1 176 ? 7.116 1.627 2.703 1.00 98.38 176 THR A O 1
ATOM 1457 N N . VAL A 1 177 ? 8.112 3.491 1.939 1.00 98.50 177 VAL A N 1
ATOM 1458 C CA . VAL A 1 177 ? 8.473 2.960 0.628 1.00 98.50 177 VAL A CA 1
ATOM 1459 C C . VAL A 1 177 ? 9.962 3.172 0.404 1.00 98.50 177 VAL A C 1
ATOM 1461 O O . VAL A 1 177 ? 10.487 4.270 0.604 1.00 98.50 177 VAL A O 1
ATOM 1464 N N . THR A 1 178 ? 10.653 2.116 -0.005 1.00 98.31 178 THR A N 1
ATOM 1465 C CA . THR A 1 178 ? 11.994 2.221 -0.574 1.00 98.31 178 THR A CA 1
ATOM 1466 C C . THR A 1 178 ? 11.818 2.442 -2.070 1.00 98.31 178 THR A C 1
ATOM 1468 O O . THR A 1 178 ? 11.524 1.503 -2.809 1.00 98.31 178 THR A O 1
ATOM 1471 N N . THR A 1 179 ? 11.905 3.704 -2.489 1.00 97.56 179 THR A N 1
ATOM 1472 C CA . THR A 1 179 ? 11.802 4.108 -3.898 1.00 97.56 179 THR A CA 1
ATOM 1473 C C . TH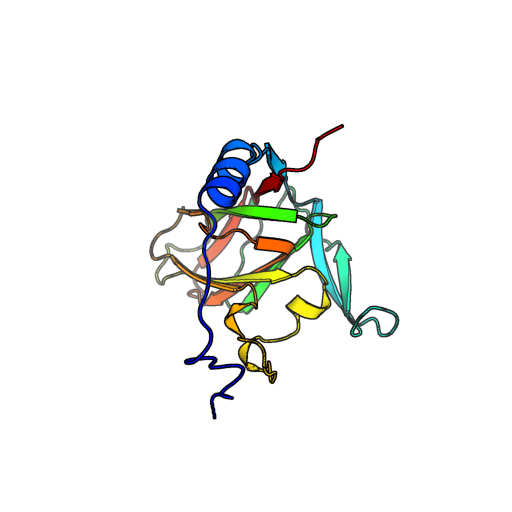R A 1 179 ? 13.005 3.616 -4.693 1.00 97.56 179 THR A C 1
ATOM 1475 O O . THR A 1 179 ? 14.090 3.496 -4.131 1.00 97.56 179 THR A O 1
ATOM 1478 N N . GLU A 1 180 ? 12.812 3.331 -5.977 1.00 96.31 180 GLU A N 1
ATOM 1479 C CA . GLU A 1 180 ? 13.826 2.807 -6.894 1.00 96.31 180 GLU A CA 1
ATOM 1480 C C . GLU A 1 180 ? 13.797 3.621 -8.198 1.00 96.31 180 GLU A C 1
ATOM 1482 O O . GLU A 1 180 ? 12.776 3.656 -8.887 1.00 96.31 180 GLU A O 1
ATOM 1487 N N . THR A 1 181 ? 14.914 4.256 -8.562 1.00 94.69 181 THR A N 1
ATOM 1488 C CA . THR A 1 181 ? 15.054 5.016 -9.816 1.00 94.69 181 THR A CA 1
ATOM 1489 C C . THR A 1 181 ? 16.416 4.786 -10.461 1.00 94.69 181 THR A C 1
ATOM 1491 O O . THR A 1 181 ? 17.415 4.614 -9.771 1.00 94.69 181 THR A O 1
ATOM 1494 N N . SER A 1 182 ? 16.464 4.779 -11.790 1.00 93.50 182 SER A N 1
ATOM 1495 C CA . SER A 1 182 ? 17.713 4.821 -12.562 1.00 93.50 182 SER A CA 1
ATOM 1496 C C . SER A 1 182 ? 18.018 6.216 -13.112 1.00 93.50 182 SER A C 1
ATOM 1498 O O . SER A 1 182 ? 19.014 6.379 -13.809 1.00 93.50 182 SER A O 1
ATOM 1500 N N . ALA A 1 183 ? 17.126 7.187 -12.892 1.00 88.94 183 ALA A N 1
ATOM 1501 C CA . ALA A 1 183 ? 17.327 8.560 -13.331 1.00 88.94 183 ALA A CA 1
ATOM 1502 C C . ALA A 1 183 ? 18.323 9.274 -12.412 1.00 88.94 183 ALA A C 1
ATOM 1504 O O . ALA A 1 183 ? 18.401 8.969 -11.218 1.00 88.94 183 ALA A O 1
ATOM 1505 N N . ASP A 1 184 ? 19.051 10.238 -12.971 1.00 78.31 184 ASP A N 1
ATOM 1506 C CA . ASP A 1 184 ? 19.969 11.067 -12.201 1.00 78.31 184 ASP A CA 1
ATOM 1507 C C . ASP A 1 184 ? 19.204 11.904 -11.172 1.00 78.31 184 ASP A C 1
ATOM 1509 O O . ASP A 1 184 ? 18.145 12.466 -11.447 1.00 78.31 184 ASP A O 1
ATOM 1513 N N . SER A 1 185 ? 19.763 11.994 -9.970 1.00 64.38 185 SER A N 1
ATOM 1514 C CA . SER A 1 185 ? 19.211 12.756 -8.849 1.00 64.38 185 SER A CA 1
ATOM 1515 C C . SER A 1 185 ? 19.600 14.243 -8.879 1.00 64.38 185 SER A C 1
ATOM 1517 O O . SER A 1 185 ? 19.625 14.874 -7.822 1.00 64.38 185 SER A O 1
ATOM 1519 N N . SER A 1 186 ? 20.004 14.759 -10.048 1.00 55.47 186 SER A N 1
ATOM 1520 C CA . SER A 1 186 ? 20.539 16.115 -10.254 1.00 55.47 186 SER A CA 1
ATOM 1521 C C . SER A 1 186 ? 19.486 17.203 -10.109 1.00 55.47 186 SER A C 1
ATOM 1523 O O . SER A 1 186 ? 18.400 17.016 -10.703 1.00 55.47 186 SER A O 1
#

Secondary structure (DSSP, 8-state):
--------TTPPPPP-HHHHHHHHHTPPPPEEEEE---EEEEEEE-TTSGGGEEEEE-SS-GGGGGG-EE-TT-EEEEEEEEEEEEEEEEEEEEEESPP-S-EEEEEEEESSHHHHHS-GGG--SSS-GGGS-EEEEEESSSSEEEE--S-EEEEEEEEEEEE--TTEEEEEEEEEEEEEE-S---

InterPro domains:
  IPR049164 Glycosyl hydrolase family 78 alpha-rhamnosidase, N-terminal domain [PF21104] (38-178)